Protein AF-A0A523Q8P9-F1 (afdb_monomer)

Sequence (261 aa):
MTTVRKLIPQGQGLAAVLLRRAPALALSWAQRQHLPAQATDAKGRTLTLVLPEGSTLQAGDALLAEDGSLAVVQAAPELLWRVSPCPEHGSPADLLRTAYRLGQQGVAVAMEAGHLLVQPDAALGHTLGHWDMVIAEVTQGFAPDVTPASCGHDHGHDHGHVHGPGCGHEHHGHAHQAHDHHDHGHVHGPGCGHEHSHDHHAHAPAAAASAAVPVQFVRHRPAAAAATAAPAPHVHGPGCGHDHGHEHGHGHGHGHDHQHE

Nearest PDB structures (foldseek):
  1gmu-assembly3_C  TM=8.698E-01  e=2.208E-11  Klebsiella aerogenes
  1eb0-assembly1_A  TM=6.678E-01  e=5.404E-09  Sporosarcina pasteurii
  3tj8-assembly1_A  TM=7.350E-01  e=2.882E-08  Helicobacter pylori
  4l3k-assembly1_B  TM=6.640E-01  e=9.256E-09  Sporosarcina pasteurii
  3la0-assembly2_B  TM=6.804E-01  e=1.732E-07  Helicobacter pylori

Structure (mmCIF, N/CA/C/O backbone):
data_AF-A0A523Q8P9-F1
#
_entry.id   AF-A0A523Q8P9-F1
#
loop_
_atom_site.group_PDB
_atom_site.id
_atom_site.type_symbol
_atom_site.label_atom_id
_atom_site.label_alt_id
_atom_site.label_comp_id
_atom_site.label_asym_id
_atom_site.label_entity_id
_atom_site.label_seq_id
_atom_site.pdbx_PDB_ins_code
_atom_site.Cartn_x
_atom_site.Cartn_y
_atom_site.Cartn_z
_atom_site.occupancy
_atom_site.B_iso_or_equiv
_atom_site.auth_seq_id
_atom_site.auth_comp_id
_atom_site.auth_asym_id
_atom_site.auth_atom_id
_atom_site.pdbx_PDB_model_num
ATOM 1 N N . MET A 1 1 ? -19.928 10.752 15.061 1.00 76.69 1 MET A N 1
ATOM 2 C CA . MET A 1 1 ? -18.593 10.902 14.454 1.00 76.69 1 MET A CA 1
ATOM 3 C C . MET A 1 1 ? -17.602 10.563 15.548 1.00 76.69 1 MET A C 1
ATOM 5 O O . MET A 1 1 ? -17.623 11.237 16.570 1.00 76.69 1 MET A O 1
ATOM 9 N N . THR A 1 2 ? -16.881 9.453 15.410 1.00 91.25 2 THR A N 1
ATOM 10 C CA . THR A 1 2 ? -16.021 8.915 16.480 1.00 91.25 2 THR A CA 1
ATOM 11 C C . THR A 1 2 ? -14.559 9.166 16.127 1.00 91.25 2 THR A C 1
ATOM 13 O O . THR A 1 2 ? -14.165 8.954 14.980 1.00 91.25 2 THR A O 1
ATOM 16 N N . THR A 1 3 ? -13.746 9.600 17.089 1.00 95.06 3 THR A N 1
ATOM 17 C CA . THR A 1 3 ? -12.310 9.815 16.869 1.00 95.06 3 THR A CA 1
ATOM 18 C C . THR A 1 3 ? -11.531 8.521 17.095 1.00 95.06 3 THR A C 1
ATOM 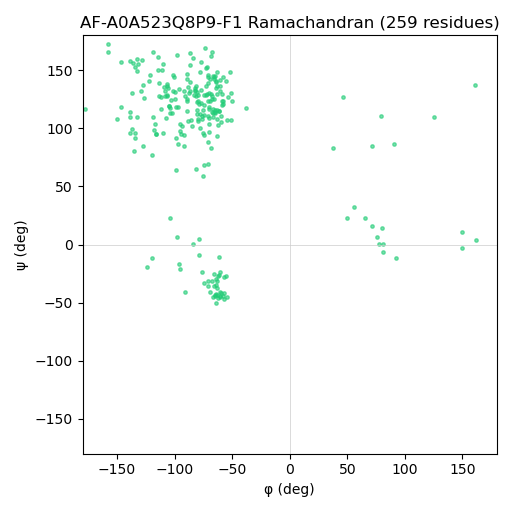20 O O . THR A 1 3 ? -11.801 7.769 18.031 1.00 95.06 3 THR A O 1
ATOM 23 N N . VAL A 1 4 ? -10.535 8.271 16.254 1.00 94.31 4 VAL A N 1
ATOM 24 C CA . VAL A 1 4 ? -9.521 7.230 16.422 1.00 94.31 4 VAL A CA 1
ATOM 25 C C . VAL A 1 4 ? -8.240 7.896 16.889 1.00 94.31 4 VAL A C 1
ATOM 27 O O . VAL A 1 4 ? -7.735 8.784 16.207 1.00 94.31 4 VAL A O 1
ATOM 30 N N . ARG A 1 5 ? -7.708 7.439 18.027 1.00 92.50 5 ARG A N 1
ATOM 31 C CA . ARG A 1 5 ? -6.466 7.972 18.615 1.00 92.50 5 ARG A CA 1
ATOM 32 C C . ARG A 1 5 ? -5.348 6.956 18.757 1.00 92.50 5 ARG A C 1
ATOM 34 O O . ARG A 1 5 ? -4.219 7.329 19.062 1.00 92.50 5 ARG A O 1
ATOM 41 N N . LYS A 1 6 ? -5.654 5.672 18.577 1.00 94.00 6 LYS A N 1
ATOM 42 C CA . LYS A 1 6 ? -4.693 4.599 18.797 1.00 94.00 6 LYS A CA 1
ATOM 43 C C . LYS A 1 6 ? -4.584 3.704 17.573 1.00 94.00 6 LYS A C 1
ATOM 45 O O . LYS A 1 6 ? -5.574 3.147 17.103 1.00 94.00 6 LYS A O 1
ATOM 50 N N . LEU A 1 7 ? -3.344 3.559 17.129 1.00 95.12 7 LEU A N 1
ATOM 51 C CA . LEU A 1 7 ? -2.891 2.594 16.146 1.00 95.12 7 LEU A CA 1
ATOM 52 C C . LEU A 1 7 ? -2.333 1.367 16.872 1.00 95.12 7 LEU A C 1
ATOM 54 O O . LEU A 1 7 ? -1.566 1.496 17.826 1.00 95.12 7 LEU A O 1
ATOM 58 N N . ILE A 1 8 ? -2.728 0.182 16.424 1.00 94.69 8 ILE A N 1
ATOM 59 C CA . ILE A 1 8 ? -2.169 -1.105 16.828 1.00 94.69 8 ILE A CA 1
ATOM 60 C C . ILE A 1 8 ? -1.570 -1.719 15.555 1.00 94.69 8 ILE A C 1
ATOM 62 O O . ILE A 1 8 ? -2.326 -2.272 14.743 1.00 94.69 8 ILE A O 1
ATOM 66 N N . PRO A 1 9 ? -0.243 -1.603 15.356 1.00 93.56 9 PRO A N 1
ATOM 67 C CA . PRO A 1 9 ? 0.424 -2.095 14.155 1.00 93.56 9 PRO A CA 1
ATOM 68 C C . PRO A 1 9 ? 0.096 -3.565 13.919 1.00 93.56 9 PRO A C 1
ATOM 70 O O . PRO A 1 9 ? 0.223 -4.379 14.835 1.00 93.56 9 PRO A O 1
ATOM 73 N N . GLN A 1 10 ? -0.383 -3.893 12.721 1.00 91.00 10 GLN A N 1
ATOM 74 C CA . GLN A 1 10 ? -0.757 -5.250 12.304 1.00 91.00 10 GLN A CA 1
ATOM 75 C C . GLN A 1 10 ? -1.678 -6.004 13.288 1.00 91.00 10 GLN A C 1
ATOM 77 O O . GLN A 1 10 ? -1.698 -7.234 13.328 1.00 91.00 10 GLN A O 1
ATOM 82 N N . GLY A 1 11 ? -2.418 -5.285 14.143 1.00 91.50 11 GLY A N 1
ATOM 83 C CA . GLY A 1 11 ? -3.257 -5.896 15.173 1.00 91.50 11 GLY A CA 1
ATOM 84 C C . GLY A 1 11 ? -2.490 -6.666 16.257 1.00 91.50 11 GLY A C 1
ATOM 85 O O . GLY A 1 11 ? -3.074 -7.544 16.896 1.00 91.50 11 GLY A O 1
ATOM 86 N N . GLN A 1 12 ? -1.205 -6.366 16.476 1.00 92.94 12 GLN A N 1
ATOM 87 C CA . GLN A 1 12 ? -0.366 -7.039 17.472 1.00 92.94 12 GLN A CA 1
ATOM 88 C C . GLN A 1 12 ? -1.029 -7.088 18.859 1.00 92.94 12 GLN A C 1
ATOM 90 O O . GLN A 1 12 ? -1.513 -6.087 19.387 1.00 92.94 12 GLN A O 1
ATOM 95 N N . GLY A 1 13 ? -1.056 -8.284 19.454 1.00 93.12 13 GLY A N 1
ATOM 96 C CA . GLY A 1 13 ? -1.665 -8.536 20.764 1.00 93.12 13 GLY A CA 1
ATOM 97 C C . GLY A 1 13 ? -3.190 -8.707 20.757 1.00 93.12 13 GLY A C 1
ATOM 98 O O . GLY A 1 13 ? -3.755 -9.077 21.785 1.00 93.12 13 GLY A O 1
ATOM 99 N N . LEU A 1 14 ? -3.872 -8.498 19.625 1.00 94.69 14 LEU A N 1
ATOM 100 C CA . LEU A 1 14 ? -5.303 -8.776 19.500 1.00 94.69 14 LEU A CA 1
ATOM 101 C C . LEU A 1 14 ? -5.550 -10.217 19.049 1.00 94.69 14 LEU A C 1
ATOM 103 O O . LEU A 1 14 ? -4.862 -10.764 18.189 1.00 94.69 14 LEU A O 1
ATOM 107 N N . ALA A 1 15 ? -6.600 -10.835 19.590 1.00 95.56 15 ALA A N 1
ATOM 108 C CA . ALA A 1 15 ? -7.056 -12.127 19.099 1.00 95.56 15 ALA A CA 1
ATOM 109 C C . ALA A 1 15 ? -7.532 -12.005 17.639 1.00 95.56 15 ALA A C 1
ATOM 111 O O . ALA A 1 15 ? -8.309 -11.109 17.308 1.00 95.56 15 ALA A O 1
ATOM 112 N N . ALA A 1 16 ? -7.163 -12.960 16.778 1.00 93.81 16 ALA A N 1
ATOM 113 C CA . ALA A 1 16 ? -7.514 -12.937 15.352 1.00 93.81 16 ALA A CA 1
ATOM 114 C C . ALA A 1 16 ? -9.031 -12.827 15.083 1.00 93.81 16 ALA A C 1
ATOM 116 O O . ALA A 1 16 ? -9.454 -12.304 14.055 1.00 93.81 16 ALA A O 1
ATOM 117 N N . VAL A 1 17 ? -9.873 -13.298 16.011 1.00 95.88 17 VAL A N 1
ATOM 118 C CA . VAL A 1 17 ? -11.338 -13.160 15.929 1.00 95.88 17 VAL A CA 1
ATOM 119 C C . VAL A 1 17 ? -11.782 -11.697 16.024 1.00 95.88 17 VAL A C 1
ATOM 121 O O . VAL A 1 17 ? -12.740 -11.325 15.350 1.00 95.88 17 VAL A O 1
ATOM 124 N N . LEU A 1 18 ? -11.097 -10.869 16.820 1.00 94.81 18 LEU A N 1
ATOM 125 C CA . LEU A 1 18 ? -11.386 -9.436 16.920 1.00 94.81 18 LEU A CA 1
ATOM 126 C C . LEU A 1 18 ? -11.057 -8.734 15.603 1.00 94.81 18 LEU A C 1
ATOM 128 O O . LEU A 1 18 ? -11.892 -7.997 15.090 1.00 94.81 18 LEU A O 1
ATOM 132 N N . LEU A 1 19 ? -9.898 -9.043 15.014 1.00 94.69 19 LEU A N 1
ATOM 133 C CA . LEU A 1 19 ? -9.477 -8.489 13.724 1.00 94.69 19 LEU A CA 1
ATOM 134 C C . LEU A 1 19 ? -10.434 -8.886 12.593 1.00 94.69 19 LEU A C 1
ATOM 136 O O . LEU A 1 19 ? -10.885 -8.032 11.841 1.00 94.69 19 LEU A O 1
ATOM 140 N N . ARG A 1 20 ? -10.830 -10.164 12.514 1.00 93.62 20 ARG A N 1
ATOM 141 C CA . ARG A 1 20 ? -11.766 -10.650 11.482 1.00 93.62 20 ARG A CA 1
ATOM 142 C C . ARG A 1 20 ? -13.183 -10.079 11.596 1.00 93.62 20 ARG A C 1
ATOM 144 O O . ARG A 1 20 ? -13.910 -10.082 10.609 1.00 93.62 20 ARG A O 1
ATOM 151 N N . ARG A 1 21 ? -13.614 -9.666 12.793 1.00 94.75 21 ARG A N 1
ATOM 152 C CA . ARG A 1 21 ? -14.960 -9.108 13.041 1.00 94.75 21 ARG A CA 1
ATOM 153 C C . ARG A 1 21 ? -14.996 -7.581 13.012 1.00 94.75 21 ARG A C 1
ATOM 155 O O . ARG A 1 21 ? -16.087 -7.007 12.932 1.00 94.75 21 ARG A O 1
ATOM 162 N N . ALA A 1 22 ? -13.840 -6.933 13.127 1.00 95.81 22 ALA A N 1
ATOM 163 C CA . ALA A 1 22 ? -13.726 -5.491 13.015 1.00 95.81 22 ALA A CA 1
ATOM 164 C C . ALA A 1 22 ? -14.127 -5.045 11.594 1.00 95.81 22 ALA A C 1
ATOM 166 O O . ALA A 1 22 ? -13.803 -5.730 10.623 1.00 95.81 22 ALA A O 1
ATOM 167 N N . PRO A 1 23 ? -14.853 -3.926 11.436 1.00 96.50 23 PRO A N 1
ATOM 168 C CA . PRO A 1 23 ? -15.155 -3.369 10.125 1.00 96.50 23 PRO A CA 1
ATOM 169 C C . PRO A 1 23 ? -13.874 -2.992 9.386 1.00 96.50 23 PRO A C 1
ATOM 171 O O . PRO A 1 23 ? -12.940 -2.451 9.982 1.00 96.50 23 PRO A O 1
ATOM 174 N N . ALA A 1 24 ? -13.863 -3.237 8.081 1.00 96.44 24 ALA A N 1
ATOM 175 C CA . ALA A 1 24 ? -12.806 -2.753 7.214 1.00 96.44 24 ALA A CA 1
ATOM 176 C C . ALA A 1 24 ? -12.904 -1.233 7.042 1.00 96.44 24 ALA A C 1
ATOM 178 O O . ALA A 1 24 ? -13.995 -0.690 6.862 1.00 96.44 24 ALA A O 1
ATOM 179 N N . LEU A 1 25 ? -11.759 -0.566 7.057 1.00 96.88 25 LEU A N 1
ATOM 180 C CA . LEU A 1 25 ? -11.597 0.832 6.695 1.00 96.88 25 LEU A CA 1
ATOM 181 C C . LEU A 1 25 ? -10.703 0.883 5.455 1.00 96.88 25 LEU A C 1
ATOM 183 O O . LEU A 1 25 ? -9.480 0.797 5.561 1.00 96.88 25 LEU A O 1
ATOM 187 N N . ALA A 1 26 ? -11.325 0.946 4.279 1.00 96.69 26 ALA A N 1
ATOM 188 C CA . ALA A 1 26 ? -10.608 1.007 3.013 1.00 96.69 26 ALA A CA 1
ATOM 189 C C . ALA A 1 26 ? -10.037 2.417 2.815 1.00 96.69 26 ALA A C 1
ATOM 191 O O . ALA A 1 26 ? -10.794 3.380 2.704 1.00 96.69 26 ALA A O 1
ATOM 192 N N . L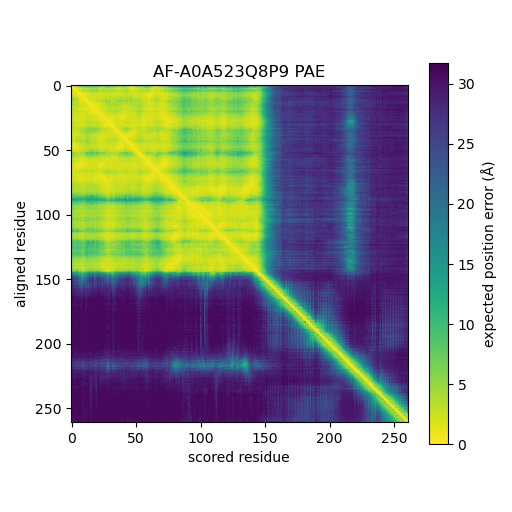EU A 1 27 ? -8.710 2.527 2.781 1.00 96.25 27 LEU A N 1
ATOM 193 C CA . LEU A 1 27 ? -7.986 3.786 2.604 1.00 96.25 27 LEU A CA 1
ATOM 194 C C . LEU A 1 27 ? -6.991 3.661 1.451 1.00 96.25 27 LEU A C 1
ATOM 196 O O . LEU A 1 27 ? -6.279 2.656 1.353 1.00 96.25 27 LEU A O 1
ATOM 200 N N . SER A 1 28 ? -6.906 4.686 0.603 1.00 95.56 28 SER A N 1
ATOM 201 C CA . SER A 1 28 ? -5.830 4.779 -0.387 1.00 95.56 28 SER A CA 1
ATOM 202 C C . SER A 1 28 ? -4.481 4.996 0.297 1.00 95.56 28 SER A C 1
ATOM 204 O O . SER A 1 28 ? -4.395 5.319 1.487 1.00 95.56 28 SER A O 1
ATOM 206 N N . TRP A 1 29 ? -3.386 4.816 -0.435 1.00 94.19 29 TRP A N 1
ATOM 207 C CA . TRP A 1 29 ? -2.055 5.139 0.076 1.00 94.19 29 TRP A CA 1
ATOM 208 C C . TRP A 1 29 ? -1.939 6.595 0.525 1.00 94.19 29 TRP A C 1
ATOM 210 O O . TRP A 1 29 ? -1.536 6.837 1.658 1.00 94.19 29 TRP A O 1
ATOM 220 N N . ALA A 1 30 ? -2.412 7.549 -0.278 1.00 91.12 30 ALA A N 1
ATOM 221 C CA . ALA A 1 30 ? -2.379 8.966 0.087 1.00 91.12 30 ALA A CA 1
ATOM 222 C C . ALA A 1 30 ? -3.129 9.245 1.405 1.00 91.12 30 ALA A C 1
ATOM 224 O O . ALA A 1 30 ? -2.609 9.919 2.291 1.00 91.12 30 ALA A O 1
ATOM 225 N N . GLN A 1 31 ? -4.319 8.663 1.590 1.00 93.06 31 GLN A N 1
ATOM 226 C CA . GLN A 1 31 ? -5.087 8.815 2.834 1.00 93.06 31 GLN A CA 1
ATOM 227 C C . GLN A 1 31 ? -4.380 8.213 4.055 1.00 93.06 31 GLN A C 1
ATOM 229 O O . GLN A 1 31 ? -4.566 8.688 5.171 1.00 93.06 31 GLN A O 1
ATOM 234 N N . ARG A 1 32 ? -3.574 7.167 3.855 1.00 93.62 32 ARG A N 1
ATOM 235 C CA . ARG A 1 32 ? -2.793 6.524 4.920 1.00 93.62 32 ARG A CA 1
ATOM 236 C C . ARG A 1 32 ? -1.552 7.320 5.333 1.00 93.62 32 ARG A C 1
ATOM 238 O O . ARG A 1 32 ? -1.091 7.135 6.457 1.00 93.62 32 ARG A O 1
ATOM 245 N N . GLN A 1 33 ? -1.038 8.181 4.452 1.00 90.75 33 GLN A N 1
ATOM 246 C CA . GLN A 1 33 ? 0.135 9.027 4.708 1.00 90.75 33 GLN A CA 1
ATOM 247 C C . GLN A 1 33 ? -0.224 10.443 5.187 1.00 90.75 33 GLN A C 1
ATOM 249 O O . GLN A 1 33 ? 0.599 11.108 5.812 1.00 90.75 33 GLN A O 1
ATOM 254 N N . HIS A 1 34 ? -1.444 10.918 4.920 1.00 88.75 34 HIS A N 1
ATOM 255 C CA . HIS A 1 34 ? -1.880 12.268 5.278 1.00 88.75 34 HIS A CA 1
ATOM 256 C C . HIS A 1 34 ? -2.915 12.239 6.399 1.00 88.75 34 HIS A C 1
ATOM 258 O O . HIS A 1 34 ? -4.112 12.081 6.164 1.00 88.75 34 HIS A O 1
ATOM 264 N N . LEU A 1 35 ? -2.435 12.417 7.628 1.00 89.69 35 LEU A N 1
ATOM 265 C CA . LEU A 1 35 ? -3.258 12.546 8.826 1.00 89.69 35 LEU A CA 1
ATOM 266 C C . LEU A 1 35 ? -3.184 13.981 9.380 1.00 89.69 35 LEU A C 1
ATOM 268 O O . LEU A 1 35 ? -2.146 14.627 9.237 1.00 89.69 35 LEU A O 1
ATOM 272 N N . PRO A 1 36 ? -4.248 14.484 10.036 1.00 92.31 36 PRO A N 1
ATOM 273 C CA . PRO A 1 36 ? -5.520 13.812 10.306 1.00 92.31 36 PRO A CA 1
ATOM 274 C C . PRO A 1 36 ? -6.410 13.669 9.061 1.00 92.31 36 PRO A C 1
ATOM 276 O O . PRO A 1 36 ? -6.374 14.497 8.157 1.00 92.31 36 PRO A O 1
ATOM 279 N N . ALA A 1 37 ? -7.252 12.634 9.040 1.00 92.12 37 ALA A N 1
ATOM 280 C CA . ALA A 1 37 ? -8.166 12.354 7.928 1.00 92.12 37 ALA A CA 1
ATOM 281 C C . ALA A 1 37 ? -9.551 11.920 8.422 1.00 92.12 37 ALA A C 1
ATOM 283 O O . ALA A 1 37 ? -9.699 11.422 9.536 1.00 92.12 37 ALA A O 1
ATOM 284 N N . GLN A 1 38 ? -10.577 12.074 7.585 1.00 94.31 38 GLN A N 1
ATOM 285 C CA . GLN A 1 38 ? -11.890 11.465 7.813 1.00 94.31 38 GLN A CA 1
ATOM 286 C C . GLN A 1 38 ? -12.096 10.299 6.853 1.00 94.31 38 GLN A C 1
ATOM 288 O O . GLN A 1 38 ?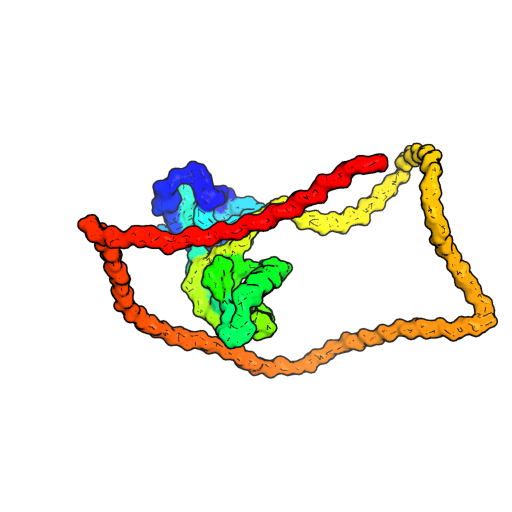 -11.779 10.399 5.669 1.00 94.31 38 GLN A O 1
ATOM 293 N N . ALA A 1 39 ? -12.653 9.205 7.361 1.00 94.56 39 ALA A N 1
ATOM 294 C CA . ALA A 1 39 ? -12.926 8.014 6.574 1.00 94.56 39 ALA A CA 1
ATOM 295 C C . ALA A 1 39 ? -14.191 7.307 7.062 1.00 94.56 39 ALA A C 1
ATOM 297 O O . ALA A 1 39 ? -14.612 7.479 8.204 1.00 94.56 39 ALA A O 1
ATOM 298 N N . THR A 1 40 ? -14.805 6.512 6.190 1.00 95.75 40 THR A N 1
ATOM 299 C CA . THR A 1 40 ? -16.023 5.758 6.511 1.00 95.75 40 THR A CA 1
ATOM 3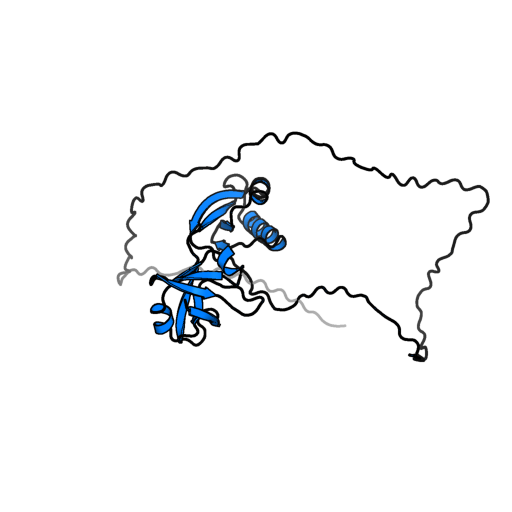00 C C . THR A 1 40 ? -15.720 4.267 6.489 1.00 95.75 40 THR A C 1
ATOM 302 O O . THR A 1 40 ? -15.153 3.770 5.518 1.00 95.75 40 THR A O 1
ATOM 305 N N . ASP A 1 41 ? -16.069 3.562 7.565 1.00 95.25 41 ASP A N 1
ATOM 306 C CA . ASP A 1 41 ? -15.884 2.113 7.653 1.00 95.25 41 ASP A CA 1
ATOM 307 C C . ASP A 1 41 ? -16.909 1.346 6.793 1.00 95.25 41 ASP A C 1
ATOM 309 O O . ASP A 1 41 ? -17.909 1.891 6.319 1.00 95.25 41 ASP A O 1
ATOM 313 N N . ALA A 1 42 ? -16.700 0.041 6.623 1.00 94.38 42 ALA A N 1
ATOM 314 C CA . ALA A 1 42 ? -17.599 -0.838 5.873 1.00 94.38 42 ALA A CA 1
ATOM 315 C C . ALA A 1 42 ? -19.025 -0.942 6.459 1.00 94.38 42 ALA A C 1
ATOM 317 O O . ALA A 1 42 ? -19.912 -1.499 5.817 1.00 94.38 42 ALA A O 1
ATOM 318 N N . LYS A 1 43 ? -19.264 -0.431 7.675 1.00 93.56 43 LYS A N 1
ATOM 319 C CA . LYS A 1 43 ? -20.589 -0.352 8.309 1.00 93.56 43 LYS A CA 1
ATOM 320 C C . LYS A 1 43 ? -21.239 1.028 8.141 1.00 93.56 43 LYS A C 1
ATOM 322 O O . LYS A 1 43 ? -22.293 1.267 8.725 1.00 93.56 43 LYS A O 1
ATOM 327 N N . GLY A 1 44 ? -20.641 1.927 7.356 1.00 93.31 44 GLY A N 1
ATOM 328 C CA . GLY A 1 44 ? -21.158 3.272 7.100 1.00 93.31 44 GLY A CA 1
ATOM 329 C C . GLY A 1 44 ? -20.861 4.275 8.214 1.00 93.31 44 GLY A C 1
ATOM 330 O O . GLY A 1 44 ? -21.462 5.347 8.253 1.00 93.31 44 GLY A O 1
ATOM 331 N N . ARG A 1 45 ? -19.951 3.957 9.139 1.00 93.56 45 ARG A N 1
ATOM 332 C CA . ARG A 1 45 ? -19.608 4.841 10.252 1.00 93.56 45 ARG A CA 1
ATOM 333 C C . ARG A 1 45 ? -18.458 5.761 9.885 1.00 93.56 45 ARG A C 1
ATOM 335 O O . ARG A 1 45 ? -17.382 5.298 9.518 1.00 93.56 45 ARG A O 1
ATOM 342 N N . THR A 1 46 ? -18.657 7.058 10.082 1.00 95.06 46 THR A N 1
ATOM 343 C CA . THR A 1 46 ? -17.611 8.069 9.899 1.00 95.06 46 THR A CA 1
ATOM 344 C C . THR A 1 46 ? -16.677 8.134 11.110 1.00 95.06 46 THR A C 1
ATOM 346 O O . THR A 1 46 ? -17.115 8.385 12.242 1.00 95.06 46 THR A O 1
ATOM 349 N N . LEU A 1 47 ? -15.388 7.939 10.843 1.00 95.25 47 LEU A N 1
ATOM 350 C CA . LEU A 1 47 ? -14.278 7.987 11.784 1.00 95.25 47 LEU A CA 1
ATOM 351 C C . LEU A 1 47 ? -13.369 9.179 11.467 1.00 95.25 47 LEU A C 1
ATOM 353 O O . LEU A 1 47 ? -13.052 9.433 10.304 1.00 95.25 47 LEU A O 1
ATOM 357 N N . THR A 1 48 ? -12.911 9.869 12.508 1.00 96.12 48 THR A N 1
ATOM 358 C CA . THR A 1 48 ? -11.870 10.901 12.405 1.00 96.12 48 THR A CA 1
ATOM 359 C C . THR A 1 48 ? -10.551 10.313 12.884 1.00 96.12 48 THR A C 1
ATOM 361 O O . THR A 1 48 ? -10.410 9.988 14.060 1.00 96.12 48 THR A O 1
ATOM 364 N N . LEU A 1 49 ? -9.586 10.158 11.986 1.00 95.25 49 LEU A N 1
ATOM 365 C CA . LEU A 1 49 ? -8.275 9.583 12.264 1.00 95.25 49 LEU A CA 1
ATOM 366 C C . LEU A 1 49 ? -7.338 10.676 12.777 1.00 95.25 49 LEU A C 1
ATOM 368 O O . LEU A 1 49 ? -6.905 11.528 12.005 1.00 95.25 49 LEU A O 1
ATOM 372 N N . VAL A 1 50 ? -7.039 10.656 14.076 1.00 94.94 50 VAL A N 1
ATOM 373 C CA . VAL A 1 50 ? -6.141 11.610 14.741 1.00 94.94 50 VAL A CA 1
ATOM 374 C C . VAL A 1 50 ? -5.090 10.815 15.508 1.00 94.94 50 VAL A C 1
ATOM 376 O O . VAL A 1 50 ? -5.249 10.517 16.690 1.00 94.94 50 VAL A O 1
ATOM 379 N N . LEU A 1 51 ? -4.035 10.419 14.803 1.00 92.00 51 LEU A N 1
ATOM 380 C CA . LEU A 1 51 ? -2.935 9.628 15.356 1.00 92.00 51 LEU A CA 1
ATOM 381 C C . LEU A 1 51 ? -1.754 10.531 15.745 1.00 92.00 51 LEU A C 1
ATOM 383 O O . LEU A 1 51 ? -1.713 11.681 15.305 1.00 92.00 51 LEU A O 1
ATOM 387 N N . PRO A 1 52 ? -0.806 10.039 16.566 1.00 87.75 52 PRO A N 1
ATOM 388 C CA . PRO A 1 52 ? 0.428 10.763 16.855 1.00 87.75 52 PRO A CA 1
ATOM 389 C C . PRO A 1 52 ? 1.154 11.200 15.578 1.00 8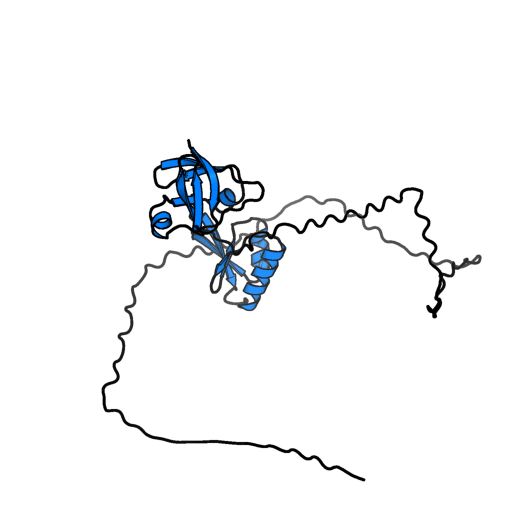7.75 52 PRO A C 1
ATOM 391 O O . PRO A 1 52 ? 1.107 10.500 14.562 1.00 87.75 52 PRO A O 1
ATOM 394 N N . GLU A 1 53 ? 1.846 12.334 15.641 1.00 82.81 53 GLU A N 1
ATOM 395 C CA . GLU A 1 53 ? 2.632 12.848 14.519 1.00 82.81 53 GLU A CA 1
ATOM 396 C C . GLU A 1 53 ? 3.648 11.808 14.026 1.00 82.81 53 GLU A C 1
ATOM 398 O O . GLU A 1 53 ? 4.222 11.051 14.810 1.00 82.81 53 GLU A O 1
ATOM 403 N N . GLY A 1 54 ? 3.822 11.729 12.706 1.00 82.94 54 GLY A N 1
ATOM 404 C CA . GLY A 1 54 ? 4.685 10.730 12.068 1.00 82.94 54 GLY A CA 1
ATOM 405 C C . GLY A 1 54 ? 4.090 9.318 11.973 1.00 82.94 54 GLY A C 1
ATOM 406 O O . GLY A 1 54 ? 4.743 8.427 11.433 1.00 82.94 54 GLY A O 1
ATOM 407 N N . SER A 1 55 ? 2.859 9.086 12.448 1.00 85.88 55 SER A N 1
ATOM 408 C CA . SER A 1 55 ? 2.183 7.799 12.241 1.00 85.88 55 SER A CA 1
ATOM 409 C C . SER A 1 55 ? 1.879 7.582 10.759 1.00 85.88 55 SER A C 1
ATOM 411 O O . SER A 1 55 ? 1.179 8.386 10.147 1.00 85.88 55 SER A O 1
ATOM 413 N N . THR A 1 56 ? 2.337 6.459 10.207 1.00 87.12 56 THR A N 1
ATOM 414 C CA . THR A 1 56 ? 1.945 5.992 8.871 1.00 87.12 56 THR A CA 1
ATOM 415 C C . THR A 1 56 ? 1.063 4.761 9.012 1.00 87.12 56 THR A C 1
ATOM 417 O O . THR A 1 56 ? 1.332 3.883 9.831 1.00 87.12 56 THR A O 1
ATOM 420 N N . LEU A 1 57 ? -0.025 4.711 8.245 1.00 92.69 57 LEU A N 1
ATOM 421 C CA . LEU A 1 57 ? -0.944 3.578 8.272 1.00 92.69 57 LEU A CA 1
ATOM 422 C C . LEU A 1 57 ? -0.563 2.542 7.220 1.00 92.69 57 LEU A C 1
ATOM 424 O O . LEU A 1 57 ? -0.393 2.868 6.047 1.00 92.69 57 LEU A O 1
ATOM 428 N N . GLN A 1 58 ? -0.515 1.279 7.625 1.00 92.31 58 GLN A N 1
ATOM 429 C CA . GLN A 1 58 ? -0.310 0.140 6.740 1.00 92.31 58 GLN A CA 1
ATOM 430 C C . GLN A 1 58 ? -1.584 -0.696 6.621 1.00 92.31 58 GLN A C 1
ATOM 432 O O . GLN A 1 58 ? -2.460 -0.693 7.489 1.00 92.31 58 GLN A O 1
ATOM 437 N N . ALA A 1 59 ? -1.713 -1.425 5.511 1.00 93.00 59 ALA A N 1
ATOM 438 C CA . ALA A 1 59 ? -2.772 -2.423 5.401 1.00 93.00 59 ALA A CA 1
ATOM 439 C C . ALA A 1 59 ? -2.588 -3.489 6.496 1.00 93.00 59 ALA A C 1
ATOM 441 O O . ALA A 1 59 ? -1.470 -3.927 6.752 1.00 93.00 59 ALA A O 1
ATOM 442 N N . GLY A 1 60 ? -3.678 -3.892 7.151 1.00 93.50 60 GLY A N 1
ATOM 443 C CA . GLY A 1 60 ? -3.655 -4.833 8.276 1.00 93.50 60 GLY A CA 1
ATOM 444 C C . GLY A 1 60 ? -3.552 -4.177 9.655 1.00 93.50 60 GLY A C 1
ATOM 445 O O . GLY A 1 60 ? -3.803 -4.843 10.661 1.00 93.50 60 GLY A O 1
ATOM 446 N N . ASP A 1 61 ? -3.261 -2.878 9.730 1.00 95.19 61 ASP A N 1
ATOM 447 C CA . ASP A 1 61 ? -3.247 -2.165 11.002 1.00 95.19 61 ASP A CA 1
ATOM 448 C C . ASP A 1 61 ? -4.640 -2.092 11.630 1.00 95.19 61 ASP A C 1
ATOM 450 O O . ASP A 1 61 ? -5.651 -1.905 10.947 1.00 95.19 61 ASP A O 1
ATOM 454 N N . ALA A 1 62 ? -4.698 -2.210 12.956 1.00 96.31 62 ALA A N 1
ATOM 455 C CA . ALA A 1 62 ? -5.936 -2.073 13.706 1.00 96.31 62 ALA A CA 1
ATOM 456 C C . ALA A 1 62 ? -6.013 -0.693 14.365 1.00 96.31 62 ALA A C 1
ATOM 458 O O . ALA A 1 62 ? -5.087 -0.234 15.031 1.00 96.31 62 ALA A O 1
ATOM 459 N N . LEU A 1 63 ? -7.152 -0.041 14.196 1.00 96.25 63 LEU A N 1
ATOM 460 C CA . LEU A 1 63 ? -7.472 1.267 14.737 1.00 96.25 63 LEU A CA 1
ATOM 461 C C . LEU A 1 63 ? -8.454 1.110 15.886 1.00 96.25 63 LEU A C 1
ATOM 463 O O . LEU A 1 63 ? -9.500 0.480 15.724 1.00 96.25 63 LEU A O 1
ATOM 467 N N . LEU A 1 64 ? -8.127 1.703 17.032 1.00 95.56 64 LEU A N 1
ATOM 468 C CA . LEU A 1 64 ? -9.011 1.752 18.189 1.00 95.56 64 LEU A CA 1
ATOM 469 C C . LEU A 1 64 ? -9.601 3.157 18.326 1.00 95.56 64 LEU A C 1
ATOM 471 O O . LEU A 1 64 ? -8.884 4.151 18.495 1.00 95.56 64 LEU A O 1
ATOM 475 N N . ALA A 1 65 ? -10.925 3.211 18.249 1.00 94.94 65 ALA A N 1
ATOM 476 C CA . ALA A 1 65 ? -11.704 4.420 18.427 1.00 94.94 65 ALA A CA 1
ATOM 477 C C . ALA A 1 65 ? -11.980 4.707 19.913 1.00 94.94 65 ALA A C 1
ATOM 479 O O . ALA A 1 65 ? -11.902 3.819 20.762 1.00 94.94 65 ALA A O 1
ATOM 480 N N . GLU A 1 66 ? -12.317 5.957 20.234 1.00 94.62 66 GLU A N 1
ATOM 481 C CA . GLU A 1 66 ? -12.610 6.407 21.607 1.00 94.62 66 GLU A CA 1
ATOM 482 C C . GLU A 1 66 ? -13.819 5.696 22.237 1.00 94.62 66 GLU A C 1
ATOM 484 O O . GLU A 1 66 ? -13.877 5.540 23.452 1.00 94.62 66 GLU A O 1
ATOM 489 N N . ASP A 1 67 ? -14.759 5.220 21.417 1.00 92.25 67 ASP A N 1
ATOM 490 C CA . ASP A 1 67 ? -15.918 4.429 21.855 1.00 92.25 67 ASP A CA 1
ATOM 491 C C . ASP A 1 67 ? -15.578 2.947 22.131 1.00 92.25 67 ASP A C 1
ATOM 493 O O . ASP A 1 67 ? -16.467 2.142 22.407 1.00 92.25 67 ASP A O 1
ATOM 497 N N . GLY A 1 68 ? -14.296 2.573 22.044 1.00 92.56 68 GLY A N 1
ATOM 498 C CA . GLY A 1 68 ? -13.801 1.212 22.248 1.00 92.56 68 GLY A CA 1
ATOM 499 C C . GLY A 1 68 ? -13.966 0.293 21.038 1.00 92.56 68 GLY A C 1
ATOM 500 O O . GLY A 1 68 ? -13.593 -0.880 21.098 1.00 92.56 68 GLY A O 1
ATOM 501 N N . SER A 1 69 ? -14.512 0.790 19.929 1.00 93.06 69 SER A N 1
ATOM 502 C CA . SER A 1 69 ? -14.655 -0.007 18.717 1.00 93.06 69 SER A CA 1
ATOM 503 C C . SER A 1 69 ? -13.342 -0.128 17.940 1.00 93.06 69 SER A C 1
ATOM 505 O O . SER A 1 69 ? -12.504 0.775 17.926 1.00 93.06 69 SER A O 1
ATOM 507 N N . LEU A 1 70 ? -13.179 -1.269 17.270 1.00 95.38 70 LEU A N 1
ATOM 508 C CA . LEU A 1 70 ? -12.047 -1.546 16.391 1.00 95.38 70 LEU A CA 1
ATOM 509 C C . LEU A 1 70 ? -12.453 -1.371 14.931 1.00 95.38 70 LEU A C 1
ATOM 511 O O . LEU A 1 70 ? -13.572 -1.733 14.568 1.00 95.38 70 LEU A O 1
ATOM 515 N N . ALA A 1 71 ? -11.523 -0.903 14.105 1.00 96.31 71 ALA A N 1
ATOM 516 C CA . ALA A 1 71 ? -11.570 -0.971 12.647 1.00 96.31 71 ALA A CA 1
ATOM 517 C C . ALA A 1 71 ? -10.218 -1.471 12.120 1.00 96.31 71 ALA A C 1
ATOM 519 O O . ALA A 1 71 ? -9.191 -1.219 12.744 1.00 96.31 71 ALA A O 1
ATOM 520 N N . VAL A 1 72 ? -10.198 -2.184 10.995 1.00 97.25 72 VAL A N 1
ATOM 521 C CA . VAL A 1 72 ? -8.952 -2.675 10.379 1.00 97.25 72 VAL A CA 1
ATOM 522 C C . VAL A 1 72 ? -8.715 -1.940 9.072 1.00 97.25 72 VAL A C 1
ATOM 524 O O . VAL A 1 72 ? -9.593 -1.907 8.210 1.00 97.25 72 VAL A O 1
ATOM 527 N N . VAL A 1 73 ? -7.529 -1.359 8.922 1.00 96.62 73 VAL A N 1
ATOM 528 C CA . VAL A 1 73 ? -7.115 -0.663 7.705 1.00 96.62 73 VAL A CA 1
ATOM 529 C C . VAL A 1 73 ? -6.937 -1.675 6.583 1.00 96.62 73 VAL A C 1
ATOM 531 O O . VAL A 1 73 ? -6.229 -2.674 6.720 1.00 96.62 73 VAL A O 1
ATOM 534 N N . GLN A 1 74 ? -7.559 -1.397 5.446 1.00 96.19 74 GLN A N 1
ATOM 535 C CA . GLN A 1 74 ? -7.358 -2.137 4.208 1.00 96.19 74 GLN A CA 1
ATOM 536 C C . GLN A 1 74 ? -6.874 -1.184 3.124 1.00 96.19 74 GLN A C 1
ATOM 538 O O . GLN A 1 74 ? -7.281 -0.023 3.083 1.00 96.19 74 GLN A O 1
ATOM 543 N N . ALA A 1 75 ? -6.016 -1.683 2.236 1.00 96.56 75 ALA A N 1
ATOM 544 C CA . ALA A 1 75 ? -5.647 -0.946 1.039 1.00 96.56 75 ALA A CA 1
ATOM 545 C C . ALA A 1 75 ? -6.881 -0.828 0.135 1.00 96.56 75 ALA A C 1
ATOM 547 O O . ALA A 1 75 ? -7.387 -1.837 -0.361 1.00 96.56 75 ALA A O 1
ATOM 548 N N . ALA A 1 76 ? -7.388 0.391 -0.048 1.00 96.81 76 ALA A N 1
ATOM 549 C CA . ALA A 1 76 ? -8.457 0.638 -1.004 1.00 96.81 76 ALA A CA 1
ATOM 550 C C . ALA A 1 76 ? -7.951 0.341 -2.426 1.00 96.81 76 ALA A C 1
ATOM 552 O O . ALA A 1 76 ? -6.809 0.686 -2.734 1.00 96.81 76 ALA A O 1
ATOM 553 N N . PRO A 1 77 ? -8.775 -0.260 -3.303 1.00 96.56 77 PRO A N 1
ATOM 554 C CA . PRO A 1 77 ? -8.441 -0.362 -4.715 1.00 96.56 77 PRO A CA 1
ATOM 555 C C . PRO A 1 77 ? -8.218 1.030 -5.316 1.00 96.56 77 PRO A C 1
ATOM 557 O O . PRO A 1 77 ? -9.118 1.870 -5.293 1.00 96.56 77 PRO A O 1
ATOM 560 N N . GLU A 1 78 ? -7.027 1.267 -5.854 1.00 96.75 78 GLU A N 1
ATOM 561 C CA . GLU A 1 78 ? -6.645 2.520 -6.505 1.00 96.75 78 GLU A CA 1
ATOM 562 C C . GLU A 1 78 ? -5.954 2.242 -7.846 1.00 96.75 78 GLU A C 1
ATOM 564 O O . GLU A 1 78 ? -5.509 1.121 -8.105 1.00 96.75 78 GLU A O 1
ATOM 569 N N . LEU A 1 79 ? -5.932 3.240 -8.735 1.00 97.00 79 LEU A N 1
ATOM 570 C CA . LEU A 1 79 ? -5.241 3.135 -10.019 1.00 97.00 79 LEU A CA 1
ATOM 571 C C . LEU A 1 79 ? -3.731 3.147 -9.777 1.00 97.00 79 LEU A C 1
ATOM 573 O O . LEU A 1 79 ? -3.203 4.091 -9.196 1.00 97.00 79 LEU A O 1
ATOM 577 N N . LEU A 1 80 ? -3.054 2.111 -10.257 1.00 97.19 80 LEU A N 1
ATOM 578 C CA . LEU A 1 80 ? -1.618 1.906 -10.142 1.00 97.19 80 LEU A CA 1
ATOM 579 C C . LEU A 1 80 ? -1.019 1.608 -11.512 1.00 97.19 80 LEU A C 1
ATOM 581 O O . LEU A 1 80 ? -1.690 1.139 -12.435 1.00 97.19 80 LEU A O 1
ATOM 585 N N . TRP A 1 81 ? 0.278 1.840 -11.619 1.00 97.44 81 TRP A N 1
ATOM 586 C CA . TRP A 1 81 ? 1.095 1.399 -12.731 1.00 97.44 81 TRP A CA 1
ATOM 587 C C . TRP A 1 81 ? 1.833 0.126 -12.352 1.00 97.44 81 TRP A C 1
ATOM 589 O O . TRP A 1 81 ? 2.655 0.113 -11.439 1.00 97.44 81 TRP A O 1
ATOM 599 N N . ARG A 1 82 ? 1.539 -0.943 -13.089 1.00 97.19 82 ARG A N 1
ATOM 600 C CA . ARG A 1 82 ? 2.328 -2.166 -13.137 1.00 97.19 82 ARG A CA 1
ATOM 601 C C . ARG A 1 82 ? 3.510 -1.943 -14.068 1.00 97.19 82 ARG A C 1
ATOM 603 O O . ARG A 1 82 ? 3.331 -1.814 -15.276 1.00 97.19 82 ARG A O 1
ATOM 610 N N . VAL A 1 83 ? 4.701 -1.925 -13.492 1.00 96.62 83 VAL A N 1
ATOM 611 C CA . VAL A 1 83 ? 5.969 -1.716 -14.188 1.00 96.62 83 VAL A CA 1
ATOM 612 C C . VAL A 1 83 ? 6.683 -3.056 -14.303 1.00 96.62 83 VAL A C 1
ATOM 614 O O . VAL A 1 83 ? 6.997 -3.682 -13.293 1.00 96.62 83 VAL A O 1
ATOM 617 N N . SER A 1 84 ? 6.934 -3.515 -15.522 1.00 96.25 84 SER A N 1
ATOM 618 C CA . SER A 1 84 ? 7.667 -4.758 -15.791 1.00 96.25 84 SER A CA 1
ATOM 619 C C . SER A 1 84 ? 8.745 -4.534 -16.847 1.00 96.25 84 SER A C 1
ATOM 621 O O . SER A 1 84 ? 8.582 -3.634 -17.671 1.00 96.25 84 SER A O 1
ATOM 623 N N . PRO A 1 85 ? 9.811 -5.350 -16.889 1.00 95.50 85 PRO A N 1
ATOM 624 C CA . PRO A 1 85 ? 10.804 -5.253 -17.952 1.00 95.50 85 PRO A CA 1
ATOM 625 C C . PRO A 1 85 ? 10.163 -5.437 -19.325 1.00 95.50 85 PRO A C 1
ATOM 627 O O . PRO A 1 85 ? 9.239 -6.239 -19.490 1.00 95.50 85 PRO A O 1
ATOM 630 N N . CYS A 1 86 ? 10.666 -4.707 -20.315 1.00 92.69 86 CYS A N 1
ATOM 631 C CA . CYS A 1 86 ? 10.309 -4.918 -21.705 1.00 92.69 86 CYS A CA 1
ATOM 632 C C . CYS A 1 86 ? 10.665 -6.355 -22.121 1.00 92.69 86 CYS A C 1
ATOM 634 O O . CYS A 1 86 ? 11.807 -6.763 -21.915 1.00 92.69 86 CYS A O 1
ATOM 636 N N . PRO A 1 87 ? 9.744 -7.123 -22.732 1.00 89.56 87 PRO A N 1
ATOM 637 C CA . PRO A 1 87 ? 10.031 -8.492 -23.165 1.00 89.56 87 PRO A CA 1
ATOM 638 C C . PRO A 1 87 ? 11.160 -8.609 -24.200 1.00 89.56 87 PRO A C 1
ATOM 640 O O . PRO A 1 87 ? 11.745 -9.679 -24.337 1.00 89.56 87 PRO A O 1
ATOM 643 N N . GLU A 1 88 ? 11.433 -7.536 -24.947 1.00 90.12 88 GLU A N 1
ATOM 644 C CA . GLU A 1 88 ? 12.413 -7.519 -26.041 1.00 90.12 88 GLU A CA 1
ATOM 645 C C . GLU A 1 88 ? 13.816 -7.108 -25.573 1.00 90.12 88 GLU A C 1
ATOM 647 O O . GLU A 1 88 ? 14.806 -7.695 -26.004 1.00 90.12 88 GLU A O 1
ATOM 652 N N . HIS A 1 89 ? 13.900 -6.111 -24.688 1.00 87.50 89 HIS A N 1
ATOM 653 C CA . HIS A 1 89 ? 15.166 -5.461 -24.316 1.00 87.50 89 HIS A CA 1
ATOM 654 C C . HIS A 1 89 ? 15.458 -5.496 -22.811 1.00 87.50 89 HIS A C 1
ATOM 656 O O . HIS A 1 89 ? 16.602 -5.320 -22.401 1.00 87.50 89 HIS A O 1
ATOM 662 N N . GLY A 1 90 ? 14.439 -5.720 -21.980 1.00 86.06 90 GLY A N 1
ATOM 663 C CA . GLY A 1 90 ? 14.551 -5.666 -20.530 1.00 86.06 90 GLY A CA 1
ATOM 664 C C . GLY A 1 90 ? 14.926 -7.012 -19.918 1.00 86.06 90 GLY A C 1
ATOM 665 O O . GLY A 1 90 ? 14.512 -8.077 -20.375 1.00 86.06 90 GLY A O 1
ATOM 666 N N . SER A 1 91 ? 15.679 -6.969 -18.822 1.00 90.88 91 SER A N 1
ATOM 667 C CA . SER A 1 91 ? 16.012 -8.146 -18.018 1.00 90.88 91 SER A CA 1
ATOM 668 C C . SER A 1 91 ? 15.399 -8.073 -16.611 1.00 90.88 91 SER A C 1
ATOM 670 O O . SER A 1 91 ? 15.085 -6.987 -16.114 1.00 90.88 91 SER A O 1
ATOM 672 N N . PRO A 1 92 ? 15.283 -9.205 -15.888 1.00 91.62 92 PRO A N 1
ATOM 673 C CA . PRO A 1 92 ? 14.916 -9.184 -14.470 1.00 91.62 92 PRO A CA 1
ATOM 674 C C . PRO A 1 92 ? 15.861 -8.332 -13.604 1.00 91.62 92 PRO A C 1
ATOM 676 O O . PRO A 1 92 ? 15.436 -7.767 -12.598 1.00 91.62 92 PRO A O 1
ATOM 679 N N . ALA A 1 93 ? 17.133 -8.196 -13.998 1.00 92.88 93 ALA A N 1
ATOM 680 C CA . ALA A 1 93 ? 18.084 -7.335 -13.299 1.00 92.88 93 ALA A CA 1
ATOM 681 C C . ALA A 1 93 ? 17.733 -5.844 -13.445 1.00 92.88 93 ALA A C 1
ATOM 683 O O . ALA A 1 93 ? 17.959 -5.070 -12.514 1.00 92.88 93 ALA A O 1
ATOM 684 N N . ASP A 1 94 ? 17.138 -5.437 -14.568 1.00 93.12 94 ASP A N 1
ATOM 685 C CA . ASP A 1 94 ? 16.697 -4.055 -14.782 1.00 93.12 94 ASP A CA 1
ATOM 686 C C . ASP A 1 94 ? 15.492 -3.699 -13.919 1.00 93.12 94 ASP A C 1
ATOM 688 O O . ASP A 1 94 ? 15.402 -2.570 -13.436 1.00 93.12 94 ASP A O 1
ATOM 692 N N . LEU A 1 95 ? 14.625 -4.672 -13.619 1.00 95.00 95 LEU A N 1
ATOM 693 C CA . LEU A 1 95 ? 13.550 -4.486 -12.644 1.00 95.00 95 LEU A CA 1
ATOM 694 C C . LEU A 1 95 ? 14.104 -4.155 -11.254 1.00 95.00 95 LEU A C 1
ATOM 696 O O . LEU A 1 95 ? 13.637 -3.218 -10.610 1.00 95.00 95 LEU A O 1
ATOM 700 N N . LEU A 1 96 ? 15.130 -4.886 -10.806 1.00 94.12 96 LEU A N 1
ATOM 701 C CA . LEU A 1 96 ? 15.776 -4.652 -9.510 1.00 94.12 96 LEU A CA 1
ATOM 702 C C . LEU A 1 96 ? 16.471 -3.287 -9.463 1.00 94.12 96 LEU A C 1
ATOM 704 O O . LEU A 1 96 ? 16.312 -2.543 -8.496 1.00 94.12 96 LEU A O 1
ATOM 708 N N . ARG A 1 97 ? 17.203 -2.922 -10.524 1.00 94.38 97 ARG A N 1
ATOM 709 C CA . ARG A 1 97 ? 17.816 -1.587 -10.646 1.00 94.38 97 ARG A CA 1
ATOM 710 C C . ARG A 1 97 ? 16.760 -0.487 -10.627 1.00 94.38 97 ARG A C 1
ATOM 712 O O . ARG A 1 97 ? 16.975 0.542 -9.994 1.00 94.38 97 ARG A O 1
ATOM 719 N N . THR A 1 98 ? 15.632 -0.706 -11.297 1.00 95.25 98 THR A N 1
ATOM 720 C CA . THR A 1 98 ? 14.508 0.233 -11.324 1.00 95.25 98 THR A CA 1
ATOM 721 C C . THR A 1 98 ? 13.910 0.399 -9.932 1.00 95.25 98 THR A C 1
ATOM 723 O O . THR A 1 98 ? 13.820 1.527 -9.459 1.00 95.25 98 THR A O 1
ATOM 726 N N . ALA A 1 99 ? 13.602 -0.697 -9.230 1.00 94.25 99 ALA A N 1
ATOM 727 C CA . ALA A 1 99 ? 13.109 -0.657 -7.850 1.00 94.25 99 ALA A CA 1
ATOM 728 C C . ALA A 1 99 ? 14.056 0.130 -6.928 1.00 94.25 99 ALA A C 1
ATOM 730 O O . ALA A 1 99 ? 13.621 1.007 -6.186 1.00 94.25 99 ALA A O 1
ATOM 731 N N . TYR A 1 100 ? 15.363 -0.121 -7.037 1.00 93.81 100 TYR A N 1
ATOM 732 C CA . TYR A 1 100 ? 16.380 0.587 -6.262 1.00 93.81 100 TYR A CA 1
ATOM 733 C C . TYR A 1 100 ? 16.435 2.094 -6.568 1.00 93.81 100 TYR A C 1
ATOM 735 O O . TYR A 1 100 ? 16.519 2.911 -5.652 1.00 93.81 100 TYR A O 1
ATOM 743 N N . ARG A 1 101 ? 16.368 2.485 -7.848 1.00 94.06 101 ARG A N 1
ATOM 744 C CA . ARG A 1 101 ? 16.356 3.901 -8.261 1.00 94.06 101 A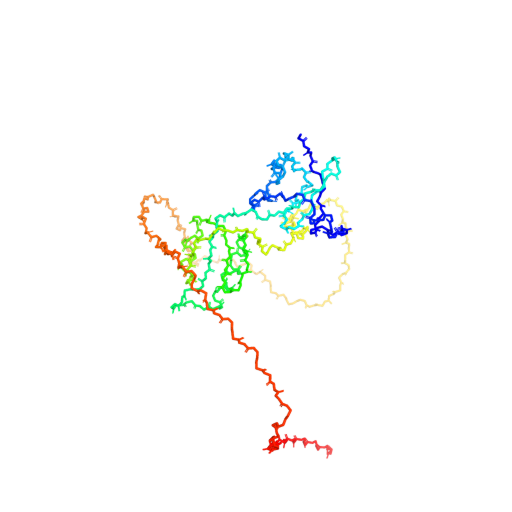RG A CA 1
ATOM 745 C C . ARG A 1 101 ? 15.105 4.627 -7.773 1.00 94.06 101 ARG A C 1
ATOM 747 O O . ARG A 1 101 ? 15.219 5.738 -7.269 1.00 94.06 101 ARG A O 1
ATOM 754 N N . LEU A 1 102 ? 13.939 3.993 -7.892 1.00 93.50 102 LEU A N 1
ATOM 755 C CA . LEU A 1 102 ? 12.672 4.532 -7.393 1.00 93.50 102 LEU A CA 1
ATOM 756 C C . LEU A 1 102 ? 12.718 4.740 -5.876 1.00 93.50 102 LEU A C 1
ATOM 758 O O . LEU A 1 102 ? 12.360 5.811 -5.390 1.00 93.50 102 LEU A O 1
ATOM 762 N N . GLY A 1 103 ? 13.247 3.759 -5.140 1.00 90.56 103 GLY A N 1
ATOM 763 C CA . GLY A 1 103 ? 13.432 3.864 -3.694 1.00 90.56 103 GLY A CA 1
ATOM 764 C C . GLY A 1 103 ? 14.349 5.023 -3.288 1.00 90.56 103 GLY A C 1
ATOM 765 O O . GLY A 1 103 ? 14.013 5.770 -2.375 1.00 90.56 103 GLY A O 1
ATOM 766 N N . GLN A 1 104 ? 15.462 5.246 -4.000 1.00 91.25 104 GLN A N 1
ATOM 767 C CA . GLN A 1 104 ? 16.343 6.403 -3.757 1.00 91.25 104 GLN A CA 1
ATOM 768 C C . GLN A 1 104 ? 15.662 7.755 -3.999 1.00 91.25 104 GLN A C 1
ATOM 770 O O . GLN A 1 104 ? 16.044 8.754 -3.397 1.00 91.25 104 GLN A O 1
ATOM 775 N N . GLN A 1 105 ? 14.659 7.792 -4.873 1.00 90.50 105 GLN A N 1
ATOM 776 C CA . GLN A 1 105 ? 13.859 8.986 -5.141 1.00 90.50 105 GLN A CA 1
ATOM 777 C C . GLN A 1 105 ? 12.711 9.163 -4.133 1.00 90.50 105 GLN A C 1
ATOM 779 O O . GLN A 1 105 ? 11.942 10.114 -4.250 1.00 90.50 105 GLN A O 1
ATOM 784 N N . GLY A 1 106 ? 12.573 8.260 -3.156 1.00 89.50 106 GLY A N 1
ATOM 785 C CA . GLY A 1 106 ? 11.475 8.276 -2.191 1.00 89.50 106 GLY A CA 1
ATOM 786 C C . GLY A 1 106 ? 10.124 7.888 -2.796 1.00 89.50 106 GLY A C 1
ATOM 787 O O . GLY A 1 106 ? 9.085 8.147 -2.191 1.00 89.50 106 GLY A O 1
ATOM 788 N N . VAL A 1 107 ? 10.113 7.275 -3.985 1.00 92.56 107 VAL A N 1
ATOM 789 C CA . VAL A 1 107 ? 8.881 6.777 -4.601 1.00 92.56 107 VAL A CA 1
ATOM 790 C C . VAL A 1 107 ? 8.435 5.535 -3.839 1.00 92.56 107 VAL A C 1
ATOM 792 O O . VAL A 1 107 ? 9.210 4.600 -3.644 1.00 92.56 107 VAL A O 1
ATOM 795 N N . ALA A 1 108 ? 7.172 5.509 -3.417 1.00 92.88 108 ALA A N 1
ATOM 796 C CA . ALA A 1 108 ? 6.577 4.315 -2.835 1.00 92.88 108 ALA A CA 1
ATOM 797 C C . ALA A 1 108 ? 6.456 3.228 -3.914 1.00 92.88 108 ALA A C 1
ATOM 799 O O . ALA A 1 108 ? 5.848 3.453 -4.962 1.00 92.88 108 ALA A O 1
ATOM 800 N N . VAL A 1 109 ? 7.018 2.050 -3.648 1.00 94.62 109 VAL A N 1
ATOM 801 C CA . VAL A 1 109 ? 7.018 0.911 -4.572 1.00 94.62 109 VAL A CA 1
ATOM 802 C C . VAL A 1 109 ? 6.514 -0.319 -3.835 1.00 94.62 109 VAL A C 1
ATOM 804 O O . VAL A 1 109 ? 6.992 -0.603 -2.742 1.00 94.62 109 VAL A O 1
ATOM 807 N N . ALA A 1 110 ? 5.575 -1.053 -4.431 1.00 94.88 110 ALA A N 1
ATOM 808 C CA . ALA A 1 110 ? 5.288 -2.426 -4.020 1.00 94.88 110 ALA A CA 1
ATOM 809 C C . ALA A 1 110 ? 5.988 -3.394 -4.977 1.00 94.88 110 ALA A C 1
ATOM 811 O O . ALA A 1 110 ? 5.910 -3.240 -6.199 1.00 94.88 110 ALA A O 1
ATOM 812 N N . MET A 1 111 ? 6.686 -4.372 -4.426 1.00 93.56 111 MET A N 1
ATOM 813 C CA . MET A 1 111 ? 7.457 -5.369 -5.143 1.00 93.56 111 MET A CA 1
ATOM 814 C C . MET A 1 111 ? 6.626 -6.641 -5.283 1.00 93.56 111 MET A C 1
ATOM 816 O O . MET A 1 111 ? 6.282 -7.297 -4.305 1.00 93.56 111 MET A O 1
ATOM 820 N N . GLU A 1 112 ? 6.342 -7.028 -6.522 1.00 91.81 112 GLU A N 1
ATOM 821 C CA . GLU A 1 112 ? 5.680 -8.288 -6.835 1.00 91.81 112 GLU A CA 1
ATOM 822 C C . GLU A 1 112 ? 6.576 -9.180 -7.700 1.00 91.81 112 GLU A C 1
ATOM 824 O O . GLU A 1 112 ? 7.579 -8.758 -8.284 1.00 91.81 112 GLU A O 1
ATOM 829 N N . ALA A 1 113 ? 6.210 -10.458 -7.807 1.00 89.81 113 ALA A N 1
ATOM 830 C CA . ALA A 1 113 ? 6.926 -11.384 -8.670 1.00 89.81 113 ALA A CA 1
ATOM 831 C C . ALA A 1 113 ? 6.885 -10.888 -10.131 1.00 89.81 113 ALA A C 1
ATOM 833 O O . ALA A 1 113 ? 5.837 -10.864 -10.784 1.00 89.81 113 ALA A O 1
ATOM 834 N N . GLY A 1 114 ? 8.047 -10.468 -10.636 1.00 91.75 114 GLY A N 1
ATOM 835 C CA . GLY A 1 114 ? 8.242 -10.033 -12.020 1.00 91.75 114 GLY A CA 1
ATOM 836 C C . GLY A 1 114 ? 7.703 -8.642 -12.370 1.00 91.75 114 GLY A C 1
ATOM 837 O O . GLY A 1 114 ? 7.732 -8.286 -13.547 1.00 91.75 114 GLY A O 1
ATOM 838 N N . HIS A 1 115 ? 7.213 -7.857 -11.405 1.00 95.38 115 HIS A N 1
ATOM 839 C CA . HIS A 1 115 ? 6.787 -6.477 -11.653 1.00 95.38 115 HIS A CA 1
ATOM 840 C C . HIS A 1 115 ? 6.773 -5.622 -10.381 1.00 95.38 115 HIS A C 1
ATOM 842 O O . HIS A 1 115 ? 6.823 -6.133 -9.268 1.00 95.38 115 HIS A O 1
ATOM 848 N N . LEU A 1 116 ? 6.691 -4.308 -10.558 1.00 96.50 116 LEU A N 1
ATOM 849 C CA . LEU A 1 116 ? 6.531 -3.331 -9.486 1.00 96.50 116 LEU A CA 1
ATOM 850 C C . LEU A 1 116 ? 5.174 -2.649 -9.618 1.00 96.50 116 LEU A C 1
ATOM 852 O O . LEU A 1 116 ? 4.680 -2.469 -10.733 1.00 96.50 116 LEU A O 1
ATOM 856 N N . LEU A 1 117 ? 4.599 -2.226 -8.499 1.00 97.06 117 LEU A N 1
ATOM 857 C CA . LEU A 1 117 ? 3.476 -1.300 -8.482 1.00 97.06 117 LEU A CA 1
ATOM 858 C C . LEU A 1 117 ? 3.936 0.054 -7.973 1.00 97.06 117 LEU A C 1
ATOM 860 O O . LEU A 1 117 ? 4.578 0.149 -6.927 1.00 97.06 117 LEU A O 1
ATOM 864 N N . VAL A 1 118 ? 3.552 1.095 -8.698 1.00 95.75 118 VAL A N 1
ATOM 865 C CA . VAL A 1 118 ? 3.762 2.491 -8.315 1.00 95.75 118 VAL A CA 1
ATOM 866 C C . VAL A 1 118 ? 2.493 3.287 -8.579 1.00 95.75 118 VAL A C 1
ATOM 868 O O . VAL A 1 118 ? 1.671 2.905 -9.417 1.00 95.75 118 VAL A O 1
ATOM 871 N N . GLN A 1 119 ? 2.316 4.399 -7.873 1.00 94.94 119 GLN A N 1
ATOM 872 C CA . GLN A 1 119 ? 1.238 5.326 -8.203 1.00 94.94 119 GLN A CA 1
ATOM 873 C C . GLN A 1 119 ? 1.547 6.050 -9.527 1.00 94.94 119 GLN A C 1
ATOM 875 O O . GLN A 1 119 ? 2.715 6.347 -9.794 1.00 94.94 119 GLN A O 1
ATOM 880 N N . PRO A 1 120 ? 0.532 6.332 -10.366 1.00 93.88 120 PRO A N 1
ATOM 881 C CA . PRO A 1 120 ? 0.713 7.101 -11.588 1.00 93.88 120 PRO A CA 1
ATOM 882 C C . PRO A 1 120 ? 1.271 8.490 -11.287 1.00 93.88 120 PRO A C 1
ATOM 884 O O . PRO A 1 120 ? 0.659 9.265 -10.552 1.00 93.88 120 PRO A O 1
ATOM 887 N N . ASP A 1 121 ? 2.408 8.810 -11.895 1.00 90.12 121 ASP A N 1
ATOM 888 C CA . ASP A 1 121 ? 3.064 10.107 -11.766 1.00 90.12 121 ASP A CA 1
ATOM 889 C C . ASP A 1 121 ? 3.562 10.575 -13.139 1.00 90.12 121 ASP A C 1
ATOM 891 O O . ASP A 1 121 ? 4.213 9.835 -13.885 1.00 90.12 121 ASP A O 1
ATOM 895 N N . ALA A 1 122 ? 3.234 11.820 -13.491 1.00 83.94 122 ALA A N 1
ATOM 896 C CA . ALA A 1 122 ? 3.526 12.370 -14.810 1.00 83.94 122 ALA A CA 1
ATOM 897 C C . ALA A 1 122 ? 5.035 12.478 -15.099 1.00 83.94 122 ALA A C 1
ATOM 899 O O . ALA A 1 122 ? 5.448 12.265 -16.240 1.00 83.94 122 ALA A O 1
ATOM 900 N N . ALA A 1 123 ? 5.861 12.778 -14.093 1.00 86.50 123 ALA A N 1
ATOM 901 C CA . ALA A 1 123 ? 7.314 12.838 -14.237 1.00 86.50 123 ALA A CA 1
ATOM 902 C C . ALA A 1 123 ? 7.927 11.431 -14.332 1.00 86.50 123 ALA A C 1
ATOM 904 O O . ALA A 1 123 ? 8.900 11.208 -15.063 1.00 86.50 123 ALA A O 1
ATOM 905 N N . LEU A 1 124 ? 7.328 10.459 -13.641 1.00 88.75 124 LEU A N 1
ATOM 906 C CA . LEU A 1 124 ? 7.817 9.088 -13.633 1.00 88.75 124 LEU A CA 1
ATOM 907 C C . LEU A 1 124 ? 7.597 8.367 -14.970 1.00 88.75 124 LEU A C 1
ATOM 909 O O . LEU A 1 124 ? 8.463 7.604 -15.404 1.00 88.75 124 LEU A O 1
ATOM 913 N N . GLY A 1 125 ? 6.482 8.634 -15.657 1.00 87.19 125 GLY A N 1
ATOM 914 C CA . GLY A 1 125 ? 6.107 7.917 -16.882 1.00 87.19 125 GLY A CA 1
ATOM 915 C C . GLY A 1 125 ? 7.164 7.979 -17.991 1.00 87.19 125 GLY A C 1
ATOM 916 O O . GLY A 1 125 ? 7.471 6.964 -18.614 1.00 87.19 125 GLY A O 1
ATOM 917 N N . HIS A 1 126 ? 7.776 9.147 -18.206 1.00 85.75 126 HIS A N 1
ATOM 918 C CA . HIS A 1 126 ? 8.841 9.307 -19.203 1.00 85.75 126 HIS A CA 1
ATOM 919 C C . HIS A 1 126 ? 10.128 8.578 -18.796 1.00 85.75 126 HIS A C 1
ATOM 921 O O . HIS A 1 126 ? 10.767 7.915 -19.611 1.00 85.75 126 HIS A O 1
ATOM 927 N N . THR A 1 127 ? 10.476 8.666 -17.513 1.00 89.50 127 THR A N 1
ATOM 928 C CA . THR A 1 127 ? 11.696 8.079 -16.954 1.00 89.50 127 THR A CA 1
ATOM 929 C C . THR A 1 127 ? 11.691 6.554 -17.062 1.00 89.50 127 THR A C 1
ATOM 931 O O . THR A 1 127 ? 12.690 5.962 -17.463 1.00 89.50 127 THR A O 1
ATOM 934 N N . LEU A 1 128 ? 10.553 5.920 -16.770 1.00 90.50 128 LEU A N 1
ATOM 935 C CA . LEU A 1 128 ? 10.397 4.467 -16.865 1.00 90.50 128 LEU A CA 1
ATOM 936 C C . LEU A 1 128 ? 10.572 3.952 -18.301 1.00 90.50 128 LEU A C 1
ATOM 938 O O . LEU A 1 128 ? 11.195 2.911 -18.500 1.00 90.50 128 LEU A O 1
ATOM 942 N N . GLY A 1 129 ? 10.097 4.699 -19.304 1.00 85.31 129 GLY A N 1
ATOM 943 C CA . GLY A 1 129 ? 10.275 4.332 -20.713 1.00 85.31 129 GLY A CA 1
ATOM 944 C C . GLY A 1 129 ? 11.743 4.301 -21.156 1.00 85.31 129 GLY A C 1
ATOM 945 O O . GLY A 1 129 ? 12.113 3.481 -21.989 1.00 85.31 129 GLY A O 1
ATOM 946 N N . HIS A 1 130 ? 12.602 5.138 -20.566 1.00 88.69 130 HIS A N 1
ATOM 947 C CA . HIS A 1 130 ? 14.046 5.134 -20.832 1.00 88.69 130 HIS A CA 1
ATOM 948 C C . HIS A 1 130 ? 14.818 4.028 -20.100 1.00 88.69 130 HIS A C 1
ATOM 950 O O . HIS A 1 130 ? 16.009 3.854 -20.345 1.00 88.69 130 HIS A O 1
ATOM 956 N N . TRP A 1 131 ? 14.180 3.308 -19.178 1.00 91.12 131 TRP A N 1
ATOM 957 C CA . TRP A 1 131 ? 14.799 2.223 -18.411 1.00 91.12 131 TRP A CA 1
ATOM 958 C C . TRP A 1 131 ? 14.364 0.840 -18.903 1.00 91.12 131 TRP A C 1
ATOM 960 O O . TRP A 1 131 ? 14.399 -0.117 -18.133 1.00 91.12 131 TRP A O 1
ATOM 970 N N . ASP A 1 132 ? 13.923 0.745 -20.160 1.00 90.75 132 ASP A N 1
ATOM 971 C CA . ASP A 1 132 ? 13.417 -0.486 -20.776 1.00 90.75 132 ASP A CA 1
ATOM 972 C C . ASP A 1 132 ? 12.255 -1.115 -19.993 1.00 90.75 132 ASP A C 1
ATOM 974 O O . ASP A 1 132 ? 12.092 -2.337 -19.961 1.00 90.75 132 ASP A O 1
ATOM 978 N N . MET A 1 133 ? 11.432 -0.284 -19.344 1.00 95.00 133 MET A N 1
ATOM 979 C CA . MET A 1 133 ? 10.246 -0.728 -18.618 1.00 95.00 133 MET A CA 1
ATOM 980 C C . MET A 1 133 ? 8.976 -0.502 -19.436 1.00 95.00 133 MET A C 1
ATOM 982 O O . MET A 1 133 ? 8.810 0.501 -20.129 1.00 95.00 133 MET A O 1
ATOM 986 N N . VAL A 1 134 ? 8.038 -1.431 -19.292 1.00 94.56 134 VAL A N 1
ATOM 987 C CA . VAL A 1 134 ? 6.680 -1.349 -19.825 1.00 94.56 134 VAL A CA 1
ATOM 988 C C . VAL A 1 134 ? 5.728 -1.056 -18.676 1.00 94.56 134 VAL A C 1
ATOM 990 O O . VAL A 1 134 ? 5.812 -1.675 -17.613 1.00 94.56 134 VAL A O 1
ATOM 993 N N . ILE A 1 135 ? 4.819 -0.111 -18.906 1.00 95.69 135 ILE A N 1
ATOM 994 C CA . ILE A 1 135 ? 3.806 0.314 -17.943 1.00 95.69 135 ILE A CA 1
ATOM 995 C C . ILE A 1 135 ? 2.444 -0.224 -18.382 1.00 95.69 135 ILE A C 1
ATOM 997 O O . ILE A 1 135 ? 2.016 -0.002 -19.515 1.00 95.69 135 ILE A O 1
ATOM 1001 N N . ALA A 1 136 ? 1.740 -0.881 -17.466 1.00 95.88 136 ALA A N 1
ATOM 1002 C CA . ALA A 1 136 ? 0.338 -1.249 -17.610 1.00 95.88 136 ALA A CA 1
ATOM 1003 C C . ALA A 1 136 ? -0.485 -0.653 -16.463 1.00 95.88 136 ALA A C 1
ATOM 1005 O O . ALA A 1 136 ? -0.054 -0.649 -15.314 1.00 95.88 136 ALA A O 1
ATOM 1006 N N . GLU A 1 137 ? -1.688 -0.170 -16.754 1.00 96.69 137 GLU A N 1
ATOM 1007 C CA . GLU A 1 137 ? -2.603 0.315 -15.720 1.00 96.69 137 GLU A CA 1
ATOM 1008 C C . GLU A 1 137 ? -3.327 -0.856 -15.051 1.00 96.69 137 GLU A C 1
ATOM 1010 O O . GLU A 1 137 ? -3.875 -1.734 -15.722 1.00 96.69 137 GLU A O 1
ATOM 1015 N N . VAL A 1 138 ? -3.343 -0.860 -13.721 1.00 97.31 138 VAL A N 1
ATOM 1016 C CA . VAL A 1 138 ? -4.053 -1.851 -12.907 1.00 97.31 138 VAL A CA 1
ATOM 1017 C C . VAL A 1 138 ? -4.823 -1.148 -11.795 1.00 97.31 138 VAL A C 1
ATOM 1019 O O . VAL A 1 138 ? -4.446 -0.068 -11.350 1.00 97.31 138 VAL A O 1
ATOM 1022 N N . THR A 1 139 ? -5.917 -1.745 -11.330 1.00 97.56 139 THR A N 1
ATOM 1023 C CA . THR A 1 139 ? -6.660 -1.244 -10.168 1.00 97.56 139 THR A CA 1
ATOM 1024 C C . THR A 1 139 ? -6.648 -2.300 -9.081 1.00 97.56 139 THR A C 1
ATOM 1026 O O . THR A 1 139 ? -7.283 -3.343 -9.226 1.00 97.56 139 THR A O 1
ATOM 1029 N N . GLN A 1 140 ? -5.913 -2.040 -8.004 1.00 96.00 140 GLN A N 1
ATOM 1030 C CA . GLN A 1 140 ? -5.805 -2.942 -6.859 1.00 96.00 140 GLN A CA 1
ATOM 1031 C C . GLN A 1 140 ? -5.368 -2.190 -5.602 1.00 96.00 140 GLN A C 1
ATOM 1033 O O . GLN A 1 140 ? -5.075 -0.997 -5.654 1.00 96.00 140 GLN A O 1
ATOM 1038 N N . GLY A 1 141 ? -5.381 -2.869 -4.454 1.00 95.19 141 GLY A N 1
ATOM 1039 C CA . GLY A 1 141 ? -4.904 -2.285 -3.206 1.00 95.19 141 GLY A CA 1
ATOM 1040 C C . GLY A 1 141 ? -3.396 -2.055 -3.261 1.00 95.19 141 GLY A C 1
ATOM 1041 O O . GLY A 1 141 ? -2.646 -2.980 -3.556 1.00 95.19 141 GLY A O 1
ATOM 1042 N N . PHE A 1 142 ? -2.952 -0.838 -2.957 1.00 95.69 142 PHE A N 1
ATOM 1043 C CA . PHE A 1 142 ? -1.528 -0.526 -2.901 1.00 95.69 142 PHE A CA 1
ATOM 1044 C C . PHE A 1 142 ? -0.966 -0.783 -1.497 1.00 95.69 142 PHE A C 1
ATOM 1046 O O . PHE A 1 142 ? -1.481 -0.254 -0.509 1.00 95.69 142 PHE A O 1
ATOM 1053 N N . ALA A 1 143 ? 0.077 -1.596 -1.385 1.00 92.81 143 ALA A N 1
ATOM 1054 C CA . ALA A 1 143 ? 0.793 -1.846 -0.136 1.00 92.81 143 ALA A CA 1
ATOM 1055 C C . ALA A 1 143 ? 2.297 -1.800 -0.435 1.00 92.81 143 ALA A C 1
ATOM 1057 O O . ALA A 1 143 ? 2.885 -2.847 -0.691 1.00 92.81 143 ALA A O 1
ATOM 1058 N N . PRO A 1 144 ? 2.891 -0.596 -0.520 1.00 91.62 144 PRO A N 1
ATOM 1059 C CA . PRO A 1 144 ? 4.304 -0.471 -0.836 1.00 91.62 144 PRO A CA 1
ATOM 1060 C C . PRO A 1 144 ? 5.161 -1.118 0.247 1.00 91.62 144 PRO A C 1
ATOM 1062 O O . PRO A 1 144 ? 4.816 -1.078 1.431 1.00 91.62 144 PRO A O 1
ATOM 1065 N N . ASP A 1 145 ? 6.304 -1.653 -0.167 1.00 86.56 145 ASP A N 1
ATOM 1066 C CA . ASP A 1 145 ? 7.342 -2.179 0.710 1.00 86.56 145 ASP A CA 1
ATOM 1067 C C . ASP A 1 145 ? 8.080 -1.010 1.364 1.00 86.56 145 ASP A C 1
ATOM 1069 O O . ASP A 1 145 ? 9.234 -0.703 1.069 1.00 86.56 145 ASP A O 1
ATOM 1073 N N . VAL A 1 146 ? 7.379 -0.295 2.239 1.00 71.38 146 VAL A N 1
ATOM 1074 C CA . VAL A 1 146 ? 8.004 0.700 3.095 1.00 71.38 146 VAL A CA 1
ATOM 1075 C C . VAL A 1 146 ? 8.624 -0.015 4.282 1.00 71.38 146 VAL A C 1
ATOM 1077 O O . VAL A 1 146 ? 7.967 -0.762 5.011 1.00 71.38 146 VAL A O 1
ATOM 1080 N N . THR A 1 147 ? 9.902 0.245 4.525 1.00 58.81 147 THR A N 1
ATOM 1081 C CA . THR A 1 147 ? 10.413 0.086 5.879 1.00 58.81 147 THR A CA 1
ATOM 1082 C C . THR A 1 147 ? 9.665 1.103 6.744 1.00 58.81 147 THR A C 1
ATOM 1084 O O . THR A 1 147 ? 9.573 2.272 6.354 1.00 58.81 147 THR A O 1
ATOM 1087 N N . PRO A 1 148 ? 9.076 0.707 7.892 1.00 51.97 148 PRO A N 1
ATOM 1088 C CA . PRO A 1 148 ? 8.577 1.681 8.850 1.00 51.97 148 PRO A CA 1
ATOM 1089 C C . PRO A 1 148 ? 9.710 2.666 9.088 1.00 51.97 148 PRO A C 1
ATOM 1091 O O . PRO A 1 148 ? 10.820 2.222 9.391 1.00 51.97 148 PRO A O 1
ATOM 1094 N N . ALA A 1 149 ? 9.459 3.957 8.866 1.00 49.44 149 ALA A N 1
ATOM 1095 C CA . ALA A 1 149 ? 10.469 4.981 9.061 1.00 49.44 149 ALA A CA 1
ATOM 1096 C C . ALA A 1 149 ? 11.054 4.775 10.460 1.00 49.44 149 ALA A C 1
ATOM 1098 O O . ALA A 1 149 ? 10.371 5.000 11.462 1.00 49.44 149 ALA A O 1
ATOM 1099 N N . SER A 1 150 ? 12.288 4.267 10.542 1.00 39.62 150 SER A N 1
ATOM 1100 C CA . SER A 1 150 ? 12.996 4.261 11.806 1.00 39.62 150 SER A CA 1
ATOM 1101 C C . SER A 1 150 ? 13.125 5.728 12.166 1.00 39.62 150 SER A C 1
ATOM 1103 O O . SER A 1 150 ? 13.742 6.500 11.431 1.00 39.62 150 SER A O 1
ATOM 1105 N N . CYS A 1 151 ? 12.474 6.121 13.247 1.00 40.66 151 CYS A N 1
ATOM 1106 C CA . CYS A 1 151 ? 12.679 7.398 13.892 1.00 40.66 151 CYS A CA 1
ATOM 1107 C C . CYS A 1 151 ? 14.173 7.783 13.866 1.00 40.66 151 CYS A C 1
ATOM 1109 O O . CYS A 1 151 ? 15.003 7.079 14.436 1.00 40.66 151 CYS A O 1
ATOM 1111 N N . GLY A 1 152 ? 14.487 8.896 13.194 1.00 43.44 152 GLY A N 1
ATOM 1112 C CA . GLY A 1 152 ? 15.770 9.594 13.280 1.00 43.44 152 GLY A CA 1
ATOM 1113 C C . GLY A 1 152 ? 16.844 9.171 12.273 1.00 43.44 152 GLY A C 1
ATOM 1114 O O . GLY A 1 152 ? 17.752 8.418 12.601 1.00 43.44 152 GLY A O 1
ATOM 1115 N N . HIS A 1 153 ? 16.829 9.776 11.087 1.00 42.81 153 HIS A N 1
ATOM 1116 C CA . HIS A 1 153 ? 18.048 10.413 10.580 1.00 42.81 153 HIS A CA 1
ATOM 1117 C C . HIS A 1 153 ? 17.723 11.887 10.387 1.00 42.81 153 HIS A C 1
ATOM 1119 O O . HIS A 1 153 ? 17.434 12.366 9.294 1.00 42.81 153 HIS A O 1
ATOM 1125 N N . ASP A 1 154 ? 17.709 12.586 11.517 1.00 40.75 154 ASP A N 1
ATOM 1126 C CA . ASP A 1 154 ? 17.939 14.017 11.529 1.00 40.75 154 ASP A CA 1
ATOM 1127 C C . ASP A 1 154 ? 19.372 14.200 11.011 1.00 40.75 154 ASP A C 1
ATOM 1129 O O . ASP A 1 154 ? 20.348 14.054 11.747 1.00 40.75 154 ASP A O 1
ATOM 1133 N N . HIS A 1 155 ? 19.526 14.418 9.705 1.00 48.31 155 HIS A N 1
ATOM 1134 C CA . HIS A 1 155 ? 20.758 14.977 9.157 1.00 48.31 155 HIS A CA 1
ATOM 1135 C C . HIS A 1 155 ? 20.787 16.476 9.479 1.00 48.31 155 HIS A C 1
ATOM 1137 O O . HIS A 1 155 ? 20.856 17.329 8.596 1.00 48.31 155 HIS A O 1
ATOM 1143 N N . GLY A 1 156 ? 20.737 16.786 10.775 1.00 43.34 156 GLY A N 1
ATOM 1144 C CA . GLY A 1 156 ? 21.133 18.063 11.325 1.00 43.34 156 GLY A CA 1
ATOM 1145 C C . GLY A 1 156 ? 22.641 18.191 11.173 1.00 43.34 156 GLY A C 1
ATOM 1146 O O . GLY A 1 156 ? 23.402 17.914 12.096 1.00 43.34 156 GLY A O 1
ATOM 1147 N N . HIS A 1 157 ? 23.089 18.613 9.993 1.00 49.50 157 HIS A N 1
ATOM 1148 C CA . HIS A 1 157 ? 24.387 19.262 9.857 1.00 49.50 157 HIS A CA 1
ATOM 1149 C C . HIS A 1 157 ? 24.299 20.656 10.490 1.00 49.50 157 HIS A C 1
ATOM 1151 O O . HIS A 1 157 ? 24.323 21.666 9.794 1.00 49.50 157 HIS A O 1
ATOM 1157 N N . ASP A 1 158 ? 24.184 20.708 11.818 1.00 43.53 158 ASP A N 1
ATOM 1158 C CA . ASP A 1 158 ? 24.465 21.918 12.581 1.00 43.53 158 ASP A CA 1
ATOM 1159 C C . ASP A 1 158 ? 25.934 21.874 13.014 1.00 43.53 158 ASP A C 1
ATOM 1161 O O . ASP A 1 158 ? 26.295 21.412 14.096 1.00 43.53 158 ASP A O 1
ATOM 1165 N N . HIS A 1 159 ? 26.820 22.319 12.122 1.00 51.31 159 HIS A N 1
ATOM 1166 C CA . HIS A 1 159 ? 28.173 22.714 12.505 1.00 51.31 159 HIS A CA 1
ATOM 1167 C C . HIS A 1 159 ? 28.145 24.140 13.068 1.00 51.31 159 HIS A C 1
ATOM 1169 O O . HIS A 1 159 ? 28.734 25.064 12.513 1.00 51.31 159 HIS A O 1
ATOM 1175 N N . GLY A 1 160 ? 27.465 24.307 14.199 1.00 45.09 160 GLY A N 1
ATOM 1176 C CA . GLY A 1 160 ? 27.492 25.500 15.034 1.00 45.09 160 GLY A CA 1
ATOM 1177 C C . GLY A 1 160 ? 28.441 25.330 16.219 1.00 45.09 160 GLY A C 1
ATOM 1178 O O . GLY A 1 160 ? 28.005 25.337 17.368 1.00 45.09 160 GLY A O 1
ATOM 1179 N N . HIS A 1 161 ? 29.750 25.174 15.983 1.00 46.38 161 HIS A N 1
ATOM 1180 C CA . HIS A 1 161 ? 30.737 25.299 17.063 1.00 46.38 161 HIS A CA 1
ATOM 1181 C C . HIS A 1 161 ? 30.847 26.770 17.494 1.00 46.38 161 HIS A C 1
ATOM 1183 O O . HIS A 1 161 ? 31.675 27.530 16.996 1.00 46.38 161 HIS A O 1
ATOM 1189 N N . VAL A 1 162 ? 30.000 27.182 18.439 1.00 50.62 162 VAL A N 1
ATOM 1190 C CA . VAL A 1 162 ? 30.165 28.437 19.179 1.00 50.62 162 VAL A CA 1
ATOM 1191 C C . VAL A 1 162 ? 31.208 28.210 20.271 1.00 50.62 162 VAL A C 1
ATOM 1193 O O . VAL A 1 162 ? 30.942 27.559 21.281 1.00 50.62 162 VAL A O 1
ATOM 1196 N N . HIS A 1 163 ? 32.409 28.753 20.081 1.00 45.97 163 HIS A N 1
ATOM 1197 C CA . HIS A 1 163 ? 33.399 28.843 21.150 1.00 45.97 163 HIS A CA 1
ATOM 1198 C C . HIS A 1 163 ? 32.999 29.954 22.130 1.00 45.97 163 HIS A C 1
ATOM 1200 O O . HIS A 1 163 ? 33.052 31.139 21.803 1.00 45.97 163 HIS A O 1
ATOM 1206 N N . GLY A 1 164 ? 32.612 29.570 23.347 1.00 42.72 164 GLY A N 1
ATOM 1207 C CA . GLY A 1 164 ? 32.564 30.488 24.484 1.00 42.72 164 GLY A CA 1
ATOM 1208 C C . GLY A 1 164 ? 33.986 30.868 24.939 1.00 42.72 164 GLY A C 1
ATOM 1209 O O . GLY A 1 164 ? 34.896 30.039 24.854 1.00 42.72 164 GLY A O 1
ATOM 1210 N N . PRO A 1 165 ? 34.218 32.100 25.424 1.00 53.62 165 PRO A N 1
ATOM 1211 C CA . PRO A 1 165 ? 35.540 32.541 25.852 1.00 53.62 165 PRO A CA 1
ATOM 1212 C C . PRO A 1 165 ? 35.854 31.970 27.242 1.00 53.62 165 PRO A C 1
ATOM 1214 O O . PRO A 1 165 ? 35.373 32.496 28.243 1.00 53.62 165 PRO A O 1
ATOM 1217 N N . GLY A 1 166 ? 36.646 30.894 27.330 1.00 56.41 166 GLY A N 1
ATOM 1218 C CA . GLY A 1 166 ? 37.135 30.441 28.642 1.00 56.41 166 GLY A CA 1
ATOM 1219 C C . GLY A 1 166 ? 37.677 29.020 28.808 1.00 56.41 166 GLY A C 1
ATOM 1220 O O . GLY A 1 166 ? 38.011 28.663 29.933 1.00 56.41 166 GLY A O 1
ATOM 1221 N N . CYS A 1 167 ? 37.798 28.194 27.768 1.00 51.16 167 CYS A N 1
ATOM 1222 C CA . CYS A 1 167 ? 38.312 26.827 27.931 1.00 51.16 167 CYS A CA 1
ATOM 1223 C C . CYS A 1 167 ? 39.813 26.759 27.608 1.00 51.16 167 CYS A C 1
ATOM 1225 O O . CYS A 1 167 ? 40.200 26.482 26.475 1.00 51.16 167 CYS A O 1
ATOM 1227 N N . GLY A 1 168 ? 40.658 27.035 28.603 1.00 53.28 168 GLY A N 1
ATOM 1228 C CA . GLY A 1 168 ? 42.086 26.721 28.559 1.00 53.28 168 GLY A CA 1
ATOM 1229 C C . GLY A 1 168 ? 42.312 25.245 28.878 1.00 53.28 168 GLY A C 1
ATOM 1230 O O . GLY A 1 168 ? 42.173 24.840 30.028 1.00 53.28 168 GLY A O 1
ATOM 1231 N N . HIS A 1 169 ? 42.669 24.454 27.8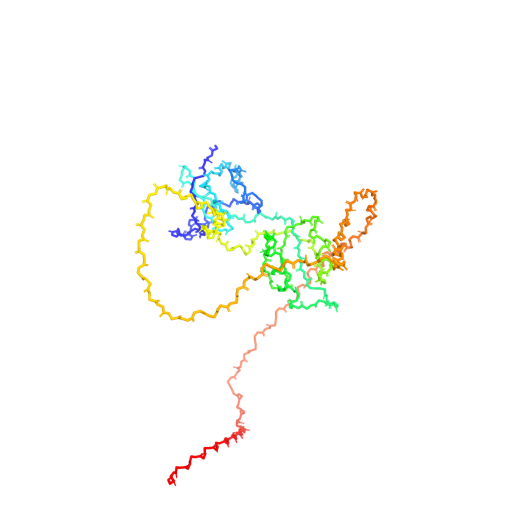68 1.00 51.31 169 HIS A N 1
ATOM 1232 C CA . HIS A 1 169 ? 43.233 23.122 28.062 1.00 51.31 169 HIS A CA 1
ATOM 1233 C C . HIS A 1 169 ? 44.656 23.100 27.509 1.00 51.31 169 HIS A C 1
ATOM 1235 O O . HIS A 1 169 ? 44.884 23.085 26.300 1.00 51.31 169 HIS A O 1
ATOM 1241 N N . GLU A 1 170 ? 45.612 23.136 28.436 1.00 53.44 170 GLU A N 1
ATOM 1242 C CA . GLU A 1 170 ? 47.012 22.811 28.201 1.00 53.44 170 GLU A CA 1
ATOM 1243 C C . GLU A 1 170 ? 47.113 21.330 27.819 1.00 53.44 170 GLU A C 1
ATOM 1245 O O . GLU A 1 170 ? 46.822 20.444 28.623 1.00 53.44 170 GLU A O 1
ATOM 1250 N N . HIS A 1 171 ? 47.543 21.055 26.590 1.00 51.16 171 HIS A N 1
ATOM 1251 C CA . HIS A 1 171 ? 47.952 19.719 26.180 1.00 51.16 171 HIS A CA 1
ATOM 1252 C C . HIS A 1 171 ? 49.472 19.691 26.035 1.00 51.16 171 HIS A C 1
ATOM 1254 O O . HIS A 1 171 ? 50.046 20.284 25.121 1.00 51.16 171 HIS A O 1
ATOM 1260 N N . HIS A 1 172 ? 50.120 18.997 26.973 1.00 48.00 172 HIS A N 1
ATOM 1261 C CA . HIS A 1 172 ? 51.528 18.633 26.902 1.00 48.00 172 HIS A CA 1
ATOM 1262 C C . HIS A 1 172 ? 51.794 17.799 25.645 1.00 48.00 172 HIS A C 1
ATOM 1264 O O . HIS A 1 172 ? 51.220 16.727 25.455 1.00 48.00 172 HIS A O 1
ATOM 1270 N N . GLY A 1 173 ? 52.675 18.316 24.788 1.00 42.50 173 GLY A N 1
ATOM 1271 C CA . GLY A 1 173 ? 53.106 17.661 23.564 1.00 42.50 173 GLY A CA 1
ATOM 1272 C C . GLY A 1 173 ? 54.008 16.460 23.834 1.00 42.50 173 GLY A C 1
ATOM 1273 O O . GLY A 1 173 ? 55.033 16.574 24.506 1.00 42.50 173 GLY A O 1
ATOM 1274 N N . HIS A 1 174 ? 53.665 15.330 23.220 1.00 44.47 174 HIS A N 1
ATOM 1275 C CA . HIS A 1 174 ? 54.622 14.287 22.885 1.00 44.47 174 HIS A CA 1
ATOM 1276 C C . HIS A 1 174 ? 54.762 14.239 21.365 1.00 44.47 174 HIS A C 1
ATOM 1278 O O . HIS A 1 174 ? 53.804 13.997 20.634 1.00 44.47 174 HIS A O 1
ATOM 1284 N N . ALA A 1 175 ? 55.973 14.542 20.909 1.00 49.22 175 ALA A N 1
ATOM 1285 C CA . ALA A 1 175 ? 56.376 14.540 19.518 1.00 49.22 175 ALA A CA 1
ATOM 1286 C C . ALA A 1 175 ? 56.605 13.110 19.021 1.00 49.22 175 ALA A C 1
ATOM 1288 O O . ALA A 1 175 ? 57.363 12.387 19.654 1.00 49.22 175 ALA A O 1
ATOM 1289 N N . HIS A 1 176 ? 56.057 12.773 17.849 1.00 44.75 176 HIS A N 1
ATOM 1290 C CA . HIS A 1 176 ? 56.743 11.983 16.823 1.00 44.75 176 HIS A CA 1
ATOM 1291 C C . HIS A 1 176 ? 56.226 12.379 15.428 1.00 44.75 176 HIS A C 1
ATOM 1293 O O . HIS A 1 176 ? 55.095 12.086 15.062 1.00 44.75 176 HIS A O 1
ATOM 1299 N N . GLN A 1 177 ? 57.099 13.087 14.702 1.00 50.53 177 GLN A N 1
ATOM 1300 C CA . GLN A 1 177 ? 57.282 13.121 13.243 1.00 50.53 177 GLN A CA 1
ATOM 1301 C C . GLN A 1 177 ? 56.020 13.033 12.369 1.00 50.53 177 GLN A C 1
ATOM 1303 O O . GLN A 1 177 ? 55.708 11.995 11.789 1.00 50.53 177 GLN A O 1
ATOM 1308 N N . ALA A 1 178 ? 55.375 14.185 12.188 1.00 47.22 178 ALA A N 1
ATOM 1309 C CA . ALA A 1 178 ? 54.644 14.486 10.967 1.00 47.22 178 ALA A CA 1
ATOM 1310 C C . ALA A 1 178 ? 55.643 14.991 9.915 1.00 47.22 178 ALA A C 1
ATOM 1312 O O . ALA A 1 178 ? 56.514 15.807 10.217 1.00 47.22 178 ALA A O 1
ATOM 1313 N N . HIS A 1 179 ? 55.530 14.478 8.694 1.00 48.34 179 HIS A N 1
ATOM 1314 C CA . HIS A 1 179 ? 56.219 15.023 7.535 1.00 48.34 179 HIS A CA 1
ATOM 1315 C C . HIS A 1 179 ? 55.636 16.401 7.208 1.00 48.34 179 HIS A C 1
ATOM 1317 O O . HIS A 1 179 ? 54.472 16.511 6.824 1.00 48.34 179 HIS A O 1
ATOM 1323 N N . ASP A 1 180 ? 56.462 17.432 7.360 1.00 47.72 180 ASP A N 1
ATOM 1324 C CA . ASP A 1 180 ? 56.199 18.779 6.875 1.00 47.72 180 ASP A CA 1
ATOM 1325 C C . ASP A 1 180 ? 56.184 18.792 5.341 1.00 47.72 180 ASP A C 1
ATOM 1327 O O . ASP A 1 180 ? 57.207 18.577 4.688 1.00 47.72 180 ASP A O 1
ATOM 1331 N N . HIS A 1 181 ? 55.035 19.121 4.757 1.00 48.34 181 HIS A N 1
ATOM 1332 C CA . HIS A 1 181 ? 55.009 19.844 3.492 1.00 48.34 181 HIS A CA 1
ATOM 1333 C C . HIS A 1 181 ? 54.348 21.191 3.748 1.00 48.34 181 HIS A C 1
ATOM 1335 O O . HIS A 1 181 ? 53.127 21.322 3.799 1.00 48.34 181 HIS A O 1
ATOM 1341 N N . HIS A 1 182 ? 55.210 22.177 3.980 1.00 46.22 182 HIS A N 1
ATOM 1342 C CA . HIS A 1 182 ? 54.857 23.574 4.127 1.00 46.22 182 HIS A CA 1
ATOM 1343 C C . HIS A 1 182 ? 54.197 24.111 2.854 1.00 46.22 182 HIS A C 1
ATOM 1345 O O . HIS A 1 182 ? 54.722 23.964 1.749 1.00 46.22 182 HIS A O 1
ATOM 1351 N N . ASP A 1 183 ? 53.071 24.790 3.056 1.00 47.94 183 ASP A N 1
ATOM 1352 C CA . ASP A 1 183 ? 52.547 25.809 2.159 1.00 47.94 183 ASP A CA 1
ATOM 1353 C C . ASP A 1 183 ? 53.590 26.929 2.043 1.00 47.94 183 ASP A C 1
ATOM 1355 O O . ASP A 1 183 ? 53.833 27.698 2.978 1.00 47.94 183 ASP A O 1
ATOM 1359 N N . HIS A 1 184 ? 54.280 26.966 0.907 1.00 45.78 184 HIS A N 1
ATOM 1360 C CA . HIS A 1 184 ? 55.115 28.092 0.539 1.00 45.78 184 HIS A CA 1
ATOM 1361 C C . HIS A 1 184 ? 54.295 29.012 -0.359 1.00 45.78 184 HIS A C 1
ATOM 1363 O O . HIS A 1 184 ? 54.137 28.759 -1.551 1.00 45.78 184 HIS A O 1
ATOM 1369 N N . GLY A 1 185 ? 53.836 30.127 0.211 1.00 48.03 185 GLY A N 1
ATOM 1370 C CA . GLY A 1 185 ? 53.372 31.272 -0.560 1.00 48.03 185 GLY A CA 1
ATOM 1371 C C . GLY A 1 185 ? 54.463 31.709 -1.539 1.00 48.03 185 GLY A C 1
ATOM 1372 O O . GLY A 1 185 ? 55.494 32.260 -1.148 1.00 48.03 185 GLY A O 1
ATOM 1373 N N . HIS A 1 186 ? 54.256 31.428 -2.822 1.00 54.53 186 HIS A N 1
ATOM 1374 C CA . HIS A 1 186 ? 55.172 31.830 -3.877 1.00 54.53 186 HIS A CA 1
ATOM 1375 C C . HIS A 1 186 ? 54.929 33.301 -4.237 1.00 54.53 186 HIS A C 1
ATOM 1377 O O . HIS A 1 186 ? 53.868 33.680 -4.725 1.00 54.53 186 HIS A O 1
ATOM 1383 N N . VAL A 1 187 ? 55.934 34.144 -3.997 1.00 57.91 187 VAL A N 1
ATOM 1384 C CA . VAL A 1 187 ? 55.975 35.528 -4.483 1.00 57.91 187 VAL A CA 1
ATOM 1385 C C . VAL A 1 187 ? 56.379 35.510 -5.956 1.00 57.91 187 VAL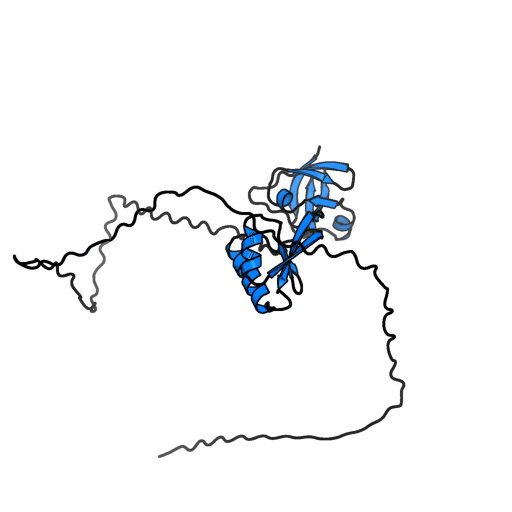 A C 1
ATOM 1387 O O . VAL A 1 187 ? 57.460 35.033 -6.301 1.00 57.91 187 VAL A O 1
ATOM 1390 N N . HIS A 1 188 ? 55.532 36.051 -6.830 1.00 50.09 188 HIS A N 1
ATOM 1391 C CA . HIS A 1 188 ? 55.871 36.243 -8.238 1.00 50.09 188 HIS A CA 1
ATOM 1392 C C . HIS A 1 188 ? 56.787 37.464 -8.406 1.00 50.09 188 HIS A C 1
ATOM 1394 O O . HIS A 1 188 ? 56.429 38.583 -8.040 1.00 50.09 188 HIS A O 1
ATOM 1400 N N . GLY A 1 189 ? 57.978 37.248 -8.972 1.00 46.50 189 GLY A N 1
ATOM 1401 C CA . GLY A 1 189 ? 58.833 38.325 -9.472 1.00 46.50 189 GLY A CA 1
ATOM 1402 C C . GLY A 1 189 ? 58.226 39.001 -10.714 1.00 46.50 189 GLY A C 1
ATOM 1403 O O . GLY A 1 189 ? 57.341 38.430 -11.359 1.00 46.50 189 GLY A O 1
ATOM 1404 N N . PRO A 1 190 ? 58.676 40.217 -11.072 1.00 44.97 190 PRO A N 1
ATOM 1405 C CA . PRO A 1 190 ? 58.082 40.980 -12.163 1.00 44.97 190 PRO A CA 1
ATOM 1406 C C . PRO A 1 190 ? 58.401 40.314 -13.510 1.00 44.97 190 PRO A C 1
ATOM 1408 O O . PRO A 1 190 ? 59.523 40.417 -14.001 1.00 44.97 190 PRO A O 1
ATOM 1411 N N . GLY A 1 191 ? 57.420 39.619 -14.099 1.00 56.06 191 GLY A N 1
ATOM 1412 C CA . GLY A 1 191 ? 57.541 39.060 -15.453 1.00 56.06 191 GLY A CA 1
ATOM 1413 C C . GLY A 1 191 ? 56.771 37.774 -15.772 1.00 56.06 191 GLY A C 1
ATOM 1414 O O . GLY A 1 191 ? 56.813 37.347 -16.921 1.00 56.06 191 GLY A O 1
ATOM 1415 N N . CYS A 1 192 ? 56.057 37.151 -14.832 1.00 55.34 192 CYS A N 1
ATOM 1416 C CA . CYS A 1 192 ? 55.327 35.910 -15.123 1.00 55.34 192 CYS A CA 1
ATOM 1417 C C . CYS A 1 192 ? 53.858 36.192 -15.476 1.00 55.34 192 CYS A C 1
ATOM 1419 O O . CYS A 1 192 ? 53.027 36.373 -14.590 1.00 55.34 192 CYS A O 1
ATOM 1421 N N . GLY A 1 193 ? 53.546 36.238 -16.773 1.00 55.19 193 GLY A N 1
ATOM 1422 C CA . GLY A 1 193 ? 52.179 36.254 -17.291 1.00 55.19 193 GLY A CA 1
ATOM 1423 C C . GLY A 1 193 ? 51.661 34.834 -17.491 1.00 55.19 193 GLY A C 1
ATOM 1424 O O . GLY A 1 193 ? 52.062 34.171 -18.442 1.00 55.19 193 GLY A O 1
ATOM 1425 N N . HIS A 1 194 ? 50.763 34.388 -16.614 1.00 52.44 194 HIS A N 1
ATOM 1426 C CA . HIS A 1 194 ? 49.912 33.226 -16.859 1.00 52.44 194 HIS A CA 1
ATOM 1427 C C . HIS A 1 194 ? 48.500 33.536 -16.364 1.00 52.44 194 HIS A C 1
ATOM 1429 O O . HIS A 1 194 ? 48.242 33.683 -15.173 1.00 52.44 194 HIS A O 1
ATOM 1435 N N . GLU A 1 195 ? 47.606 33.697 -17.327 1.00 46.00 195 GLU A N 1
ATOM 1436 C CA . GLU A 1 195 ? 46.193 34.007 -17.160 1.00 46.00 195 GLU A CA 1
ATOM 1437 C C . GLU A 1 195 ? 45.441 32.679 -17.032 1.00 46.00 195 GLU A C 1
ATOM 1439 O O . GLU A 1 195 ? 45.409 31.880 -17.967 1.00 46.00 195 GLU A O 1
ATOM 1444 N N . HIS A 1 196 ? 44.845 32.420 -15.867 1.00 50.03 196 HIS A N 1
ATOM 1445 C CA . HIS A 1 196 ? 43.866 31.347 -15.723 1.00 50.03 196 HIS A CA 1
ATOM 1446 C C . HIS A 1 196 ? 42.477 31.934 -15.974 1.00 50.03 196 HIS A C 1
ATOM 1448 O O . HIS A 1 196 ? 41.853 32.514 -15.086 1.00 50.03 196 HIS A O 1
ATOM 1454 N N . SER A 1 197 ? 42.033 31.811 -17.227 1.00 40.12 197 SER A N 1
ATOM 1455 C CA . SER A 1 197 ? 40.656 32.076 -17.639 1.00 40.12 197 SER A CA 1
ATOM 1456 C C . SER A 1 197 ? 39.723 31.111 -16.910 1.00 40.12 197 SER A C 1
ATOM 1458 O O . SER A 1 197 ? 39.787 29.899 -17.118 1.00 40.12 197 SER A O 1
ATOM 1460 N N . HIS A 1 198 ? 38.864 31.645 -16.045 1.00 45.81 198 HIS A N 1
ATOM 1461 C CA . HIS A 1 198 ? 37.680 30.936 -15.583 1.00 45.81 198 HIS A CA 1
ATOM 1462 C C . HIS A 1 198 ? 36.519 31.334 -16.493 1.00 45.81 198 HIS A C 1
ATOM 1464 O O . HIS A 1 198 ? 35.952 32.420 -16.365 1.00 45.81 198 HIS A O 1
ATOM 1470 N N . ASP A 1 199 ? 36.190 30.443 -17.428 1.00 41.47 199 ASP A N 1
ATOM 1471 C CA . ASP A 1 199 ? 35.001 30.552 -18.265 1.00 41.47 199 ASP A CA 1
ATOM 1472 C C . ASP A 1 199 ? 33.741 30.489 -17.393 1.00 41.47 199 ASP A C 1
ATOM 1474 O O . ASP A 1 199 ? 33.358 29.443 -16.867 1.00 41.47 199 ASP A O 1
ATOM 1478 N N . HIS A 1 200 ? 33.070 31.631 -17.253 1.00 46.16 200 HIS A N 1
ATOM 1479 C CA . HIS A 1 200 ? 31.708 31.709 -16.744 1.00 46.16 200 HIS A CA 1
ATOM 1480 C C . HIS A 1 200 ? 30.736 31.715 -17.923 1.00 46.16 200 HIS A C 1
ATOM 1482 O O . HIS A 1 200 ? 30.415 32.766 -18.479 1.00 46.16 200 HIS A O 1
ATOM 1488 N N . HIS A 1 201 ? 30.213 30.544 -18.284 1.00 43.28 201 HIS A N 1
ATOM 1489 C CA . HIS A 1 201 ? 29.030 30.478 -19.134 1.00 43.28 201 HIS A CA 1
ATOM 1490 C C . HIS A 1 201 ? 27.765 30.590 -18.282 1.00 43.28 201 HIS A C 1
ATOM 1492 O O . HIS A 1 201 ? 27.324 29.647 -17.629 1.00 43.28 201 HIS A O 1
ATOM 1498 N N . ALA A 1 202 ? 27.185 31.790 -18.299 1.00 44.19 202 ALA A N 1
ATOM 1499 C CA . ALA A 1 202 ? 25.820 32.042 -17.868 1.00 44.19 202 ALA A CA 1
ATOM 1500 C C . ALA A 1 202 ? 24.839 31.524 -18.933 1.00 44.19 202 ALA A C 1
ATOM 1502 O O . ALA A 1 202 ? 24.941 31.894 -20.104 1.00 44.19 202 ALA A O 1
ATOM 1503 N N . HIS A 1 203 ? 23.858 30.715 -18.529 1.00 37.19 203 HIS A N 1
ATOM 1504 C CA . HIS A 1 203 ? 22.738 30.327 -19.386 1.00 37.19 203 HIS A CA 1
ATOM 1505 C C . HIS A 1 203 ? 21.468 31.092 -18.990 1.00 37.19 203 HIS A C 1
ATOM 1507 O O . HIS A 1 203 ? 20.971 30.977 -17.872 1.00 37.19 203 HIS A O 1
ATOM 1513 N N . ALA A 1 204 ? 20.965 31.888 -19.936 1.00 37.25 204 ALA A N 1
ATOM 1514 C CA . ALA A 1 204 ? 19.669 32.563 -19.897 1.00 37.25 204 ALA A CA 1
ATOM 1515 C C . ALA A 1 204 ? 18.516 31.577 -20.205 1.00 37.25 204 ALA A C 1
ATOM 1517 O O . ALA A 1 204 ? 18.750 30.563 -20.867 1.00 37.25 204 ALA A O 1
ATOM 1518 N N . PRO A 1 205 ? 17.267 31.850 -19.775 1.00 42.00 205 PRO A N 1
ATOM 1519 C CA . PRO A 1 205 ? 16.162 30.917 -19.961 1.00 42.00 205 PRO A CA 1
ATOM 1520 C C . PRO A 1 205 ? 15.603 31.004 -21.386 1.00 42.00 205 PRO A C 1
ATOM 1522 O O . PRO A 1 205 ? 15.241 32.081 -21.859 1.00 42.00 205 PRO A O 1
ATOM 1525 N N . ALA A 1 206 ? 15.481 29.856 -22.054 1.00 36.56 206 ALA A N 1
ATOM 1526 C CA . ALA A 1 206 ? 14.767 29.729 -23.319 1.00 36.56 206 ALA A CA 1
ATOM 1527 C C . ALA A 1 206 ? 13.406 29.062 -23.082 1.00 36.56 206 ALA A C 1
ATOM 1529 O O . ALA A 1 206 ? 13.316 27.891 -22.719 1.00 36.56 206 ALA A O 1
ATOM 1530 N N . ALA A 1 207 ? 12.339 29.826 -23.300 1.00 40.06 207 ALA A N 1
ATOM 1531 C CA . ALA A 1 207 ? 10.994 29.306 -23.477 1.00 40.06 207 ALA A CA 1
ATOM 1532 C C . ALA A 1 207 ? 10.808 28.860 -24.937 1.00 40.06 207 ALA A C 1
ATOM 1534 O O . ALA A 1 207 ? 11.071 29.655 -25.835 1.00 40.06 207 ALA A O 1
ATOM 1535 N N . ALA A 1 208 ? 10.334 27.627 -25.164 1.00 35.97 208 ALA A N 1
ATOM 1536 C CA . ALA A 1 208 ? 9.165 27.308 -26.003 1.00 35.97 208 ALA A CA 1
ATOM 1537 C C . ALA A 1 208 ? 9.119 25.836 -26.469 1.00 35.97 208 ALA A C 1
ATOM 1539 O O . ALA A 1 208 ? 10.091 25.288 -26.975 1.00 35.97 208 ALA A O 1
ATOM 1540 N N . ALA A 1 209 ? 7.894 25.299 -26.390 1.00 38.81 209 ALA A N 1
ATOM 1541 C CA . ALA A 1 209 ? 7.296 24.201 -27.156 1.00 38.81 209 ALA A CA 1
ATOM 1542 C C . ALA A 1 209 ? 7.783 22.758 -26.898 1.00 38.81 209 ALA A C 1
ATOM 1544 O O . ALA A 1 209 ? 8.548 22.180 -27.665 1.00 38.81 209 ALA A O 1
ATOM 1545 N N . SER A 1 210 ? 7.193 22.119 -25.879 1.00 40.81 210 SER A N 1
ATOM 1546 C CA . SER A 1 210 ? 7.080 20.655 -25.828 1.00 40.81 210 SER A CA 1
ATOM 1547 C C . SER A 1 210 ? 6.075 20.177 -26.875 1.00 40.81 210 SER A C 1
ATOM 1549 O O . SER A 1 210 ? 4.871 20.400 -26.741 1.00 40.81 210 SER A O 1
ATOM 1551 N N . ALA A 1 211 ? 6.566 19.502 -27.911 1.00 40.88 211 ALA A N 1
ATOM 1552 C CA . ALA A 1 211 ? 5.742 18.619 -28.720 1.00 40.88 211 ALA A CA 1
ATOM 1553 C C . ALA A 1 211 ? 5.478 17.341 -27.908 1.00 40.88 211 ALA A C 1
ATOM 1555 O O . ALA A 1 211 ? 6.411 16.651 -27.502 1.00 40.88 211 ALA A O 1
ATOM 1556 N N . ALA A 1 212 ? 4.205 17.050 -27.637 1.00 39.44 212 ALA A N 1
ATOM 1557 C CA . ALA A 1 212 ? 3.796 15.839 -26.943 1.00 39.44 212 ALA A CA 1
ATOM 1558 C C . ALA A 1 212 ? 4.126 14.606 -27.799 1.00 39.44 212 ALA A C 1
ATOM 1560 O O . ALA A 1 212 ? 3.531 14.398 -28.857 1.00 39.44 212 ALA A O 1
ATOM 1561 N N . VAL A 1 213 ? 5.062 13.782 -27.328 1.00 39.97 213 VAL A N 1
ATOM 1562 C CA . VAL A 1 213 ? 5.261 12.422 -27.839 1.00 39.97 213 VAL A CA 1
ATOM 1563 C C . VAL A 1 213 ? 4.191 11.536 -27.188 1.00 39.97 213 VAL A C 1
ATOM 1565 O O . VAL A 1 213 ? 4.098 11.521 -25.959 1.00 39.97 213 VAL A O 1
ATOM 1568 N N . PRO A 1 214 ? 3.346 10.822 -27.951 1.00 39.38 214 PRO A N 1
ATOM 1569 C CA . PRO A 1 214 ? 2.317 9.977 -27.362 1.00 39.38 214 PRO A CA 1
ATOM 1570 C C . PRO A 1 214 ? 2.955 8.760 -26.683 1.00 39.38 214 PRO A C 1
ATOM 1572 O O . PRO A 1 214 ? 3.545 7.906 -27.343 1.00 39.38 214 PRO A O 1
ATOM 1575 N N . VAL A 1 215 ? 2.797 8.663 -25.361 1.00 46.03 215 VAL A N 1
ATOM 1576 C CA . VAL A 1 215 ? 3.040 7.426 -24.609 1.00 46.03 215 VAL A CA 1
ATOM 1577 C C . VAL A 1 215 ? 2.027 6.393 -25.106 1.00 46.03 215 VAL A C 1
ATOM 1579 O O . VAL A 1 215 ? 0.815 6.595 -24.997 1.00 46.03 215 VAL A O 1
ATOM 1582 N N . GLN A 1 216 ? 2.503 5.310 -25.719 1.00 44.47 216 GLN A N 1
ATOM 1583 C CA . GLN A 1 216 ? 1.638 4.236 -26.199 1.00 44.47 216 GLN A CA 1
ATOM 1584 C C . GLN A 1 216 ? 1.158 3.393 -25.015 1.00 44.47 216 GLN A C 1
ATOM 1586 O O . GLN A 1 216 ? 1.826 2.470 -24.563 1.00 44.47 216 GLN A O 1
ATOM 1591 N N . PHE A 1 217 ? -0.037 3.708 -24.521 1.00 45.53 217 PHE A N 1
ATOM 1592 C CA . PHE A 1 217 ? -0.760 2.860 -23.581 1.00 45.53 217 PHE A CA 1
ATOM 1593 C C . PHE A 1 217 ? -1.236 1.597 -24.303 1.00 45.53 217 PHE A C 1
ATOM 1595 O O . PHE A 1 217 ? -2.159 1.643 -25.124 1.00 45.53 217 PHE A O 1
ATOM 1602 N N . VAL A 1 218 ? -0.634 0.450 -23.991 1.00 55.75 218 VAL A N 1
ATOM 1603 C CA . VAL A 1 218 ? -1.137 -0.845 -24.458 1.00 55.75 218 VAL A CA 1
ATOM 1604 C C . VAL A 1 218 ? -2.391 -1.181 -23.650 1.00 55.75 218 VAL A C 1
ATOM 1606 O O . VAL A 1 218 ? -2.333 -1.722 -22.548 1.00 55.75 218 VAL A O 1
ATOM 1609 N N . ARG A 1 219 ? -3.566 -0.835 -24.189 1.00 46.44 219 ARG A N 1
ATOM 1610 C CA . ARG A 1 219 ? -4.851 -1.275 -23.631 1.00 46.44 219 ARG A CA 1
ATOM 1611 C C . ARG A 1 219 ? -5.014 -2.770 -23.887 1.00 46.44 219 ARG A C 1
ATOM 1613 O O . ARG A 1 219 ? -5.457 -3.177 -24.961 1.00 46.44 219 ARG A O 1
ATOM 1620 N N . HIS A 1 220 ? -4.680 -3.597 -22.903 1.00 46.72 220 HIS A N 1
ATOM 1621 C CA . HIS A 1 220 ? -5.011 -5.014 -22.964 1.00 46.72 220 HIS A CA 1
ATOM 1622 C C . HIS A 1 220 ? -6.523 -5.206 -22.802 1.00 46.72 220 HIS A C 1
ATOM 1624 O O . HIS A 1 220 ? -7.133 -4.850 -21.797 1.00 46.72 220 HIS A O 1
ATOM 1630 N N . ARG A 1 221 ? -7.133 -5.766 -23.847 1.00 51.59 221 ARG A N 1
ATOM 1631 C CA . ARG A 1 221 ? -8.516 -6.247 -23.872 1.00 51.59 221 ARG A CA 1
ATOM 1632 C C . ARG A 1 221 ? -8.634 -7.406 -22.865 1.00 51.59 221 ARG A C 1
ATOM 1634 O O . ARG A 1 221 ? -7.753 -8.265 -22.881 1.00 51.59 221 ARG A O 1
ATOM 1641 N N . PRO A 1 222 ? -9.672 -7.478 -22.011 1.00 42.41 222 PRO A N 1
ATOM 1642 C CA . PRO A 1 222 ? -9.786 -8.577 -21.059 1.00 42.41 222 PRO A CA 1
ATOM 1643 C C . PRO A 1 222 ? -9.980 -9.883 -21.835 1.00 42.41 222 PRO A C 1
ATOM 1645 O O . PRO A 1 222 ? -10.976 -10.061 -22.540 1.00 42.41 222 PRO A O 1
ATOM 1648 N N . ALA A 1 223 ? -8.996 -10.777 -21.747 1.00 47.22 223 ALA A N 1
ATOM 1649 C CA . ALA A 1 223 ? -9.126 -12.134 -22.245 1.00 47.22 223 ALA A CA 1
ATOM 1650 C C . ALA A 1 223 ? -10.121 -12.873 -21.343 1.00 47.22 223 ALA A C 1
ATOM 1652 O O . ALA A 1 223 ? -9.950 -12.925 -20.125 1.00 47.22 223 ALA A O 1
ATOM 1653 N N . ALA A 1 224 ? -11.178 -13.420 -21.944 1.00 43.94 224 ALA A N 1
ATOM 1654 C CA . ALA A 1 224 ? -12.085 -14.325 -21.260 1.00 43.94 224 ALA A CA 1
ATOM 1655 C C . ALA A 1 224 ? -11.280 -15.519 -20.725 1.00 43.94 224 ALA A C 1
ATOM 1657 O O . ALA A 1 224 ? -10.584 -16.194 -21.485 1.00 43.94 224 ALA A O 1
ATOM 1658 N N . ALA A 1 225 ? -11.361 -15.749 -19.416 1.00 41.19 225 ALA A N 1
ATOM 1659 C CA . ALA A 1 225 ? -10.722 -16.870 -18.750 1.00 41.19 225 ALA A CA 1
ATOM 1660 C C . ALA A 1 225 ? -11.303 -18.190 -19.283 1.00 41.19 225 ALA A C 1
ATOM 1662 O O . ALA A 1 225 ? -12.412 -18.587 -18.926 1.00 41.19 225 ALA A O 1
ATOM 1663 N N . ALA A 1 226 ? -10.552 -18.870 -20.147 1.00 41.03 226 ALA A N 1
ATOM 1664 C CA . ALA A 1 226 ? -10.768 -20.279 -20.427 1.00 41.03 226 A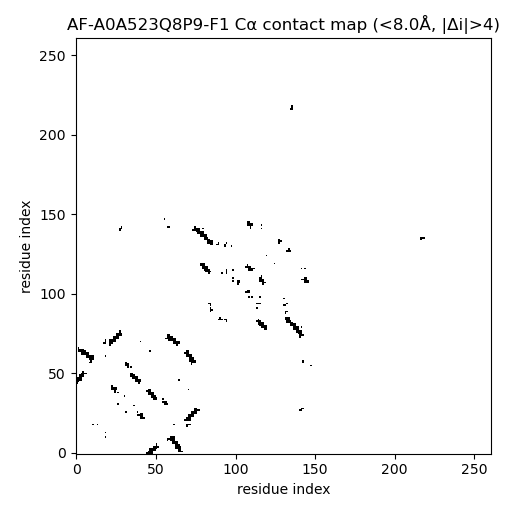LA A CA 1
ATOM 1665 C C . ALA A 1 226 ? -10.174 -21.078 -19.260 1.00 41.03 226 ALA A C 1
ATOM 1667 O O . ALA A 1 226 ? -8.965 -21.070 -19.040 1.00 41.03 226 ALA A O 1
ATOM 1668 N N . ALA A 1 227 ? -11.041 -21.730 -18.488 1.00 46.53 227 ALA A N 1
ATOM 1669 C CA . ALA A 1 227 ? -10.647 -22.634 -17.421 1.00 46.53 227 ALA A CA 1
ATOM 1670 C C . ALA A 1 227 ? -9.948 -23.867 -18.014 1.00 46.53 227 ALA A C 1
ATOM 1672 O O . ALA A 1 227 ? -10.586 -24.709 -18.646 1.00 46.53 227 ALA A O 1
ATOM 1673 N N . THR A 1 228 ? -8.641 -23.985 -17.802 1.00 41.97 228 THR A N 1
ATOM 1674 C CA . THR A 1 228 ? -7.905 -25.236 -17.988 1.00 41.97 228 THR A CA 1
ATOM 1675 C C . THR A 1 228 ? -7.924 -26.026 -16.682 1.00 41.97 228 THR A C 1
ATOM 1677 O O . THR A 1 228 ? -7.565 -25.531 -15.615 1.00 41.97 228 THR A O 1
ATOM 1680 N N . ALA A 1 229 ? -8.415 -27.262 -16.772 1.00 45.31 229 ALA A N 1
ATOM 1681 C CA . ALA A 1 229 ? -8.523 -28.199 -15.664 1.00 45.31 229 ALA A CA 1
ATOM 1682 C C . ALA A 1 229 ? -7.139 -28.629 -15.141 1.00 45.31 229 ALA A C 1
ATOM 1684 O O . ALA A 1 229 ? -6.196 -28.807 -15.913 1.00 45.31 229 ALA A O 1
ATOM 1685 N N . ALA A 1 230 ? -7.045 -28.819 -13.824 1.00 45.28 230 ALA A N 1
ATOM 1686 C CA . ALA A 1 230 ? -5.850 -29.293 -13.133 1.00 45.28 230 ALA A CA 1
ATOM 1687 C C . ALA A 1 230 ? -5.484 -30.742 -13.530 1.00 45.28 230 ALA A C 1
ATOM 1689 O O . ALA A 1 230 ? -6.388 -31.562 -13.720 1.00 45.28 230 ALA A O 1
ATOM 1690 N N . PRO A 1 231 ? -4.188 -31.101 -13.611 1.00 45.69 231 PRO A N 1
ATOM 1691 C CA . PRO A 1 231 ? -3.784 -32.486 -13.815 1.00 45.69 231 PRO A CA 1
ATOM 1692 C C . PRO A 1 231 ? -4.008 -33.314 -12.540 1.00 45.69 231 PRO A C 1
ATOM 1694 O O . PRO A 1 231 ? -3.699 -32.881 -11.429 1.00 45.69 231 PRO A O 1
ATOM 1697 N N . ALA A 1 232 ? -4.554 -34.518 -12.714 1.00 50.97 232 ALA A N 1
ATOM 1698 C CA . ALA A 1 232 ? -4.802 -35.471 -11.638 1.00 50.97 232 ALA A CA 1
ATOM 1699 C C . ALA A 1 232 ? -3.487 -35.991 -11.011 1.00 50.97 232 ALA A C 1
ATOM 1701 O O . ALA A 1 232 ? -2.506 -36.195 -11.733 1.00 50.97 232 ALA A O 1
ATOM 1702 N N . PRO A 1 233 ? -3.450 -36.259 -9.691 1.00 45.06 233 PRO A N 1
ATOM 1703 C CA . PRO A 1 233 ? -2.298 -36.880 -9.048 1.00 45.06 233 PRO A CA 1
ATOM 1704 C C . PRO A 1 233 ? -2.170 -38.348 -9.481 1.00 45.06 233 PRO A C 1
ATOM 1706 O O . PRO A 1 233 ? -3.128 -39.118 -9.426 1.00 45.06 233 PRO A O 1
ATOM 1709 N N . HIS A 1 234 ? -0.973 -38.740 -9.908 1.00 50.16 234 HIS A N 1
ATOM 1710 C CA . HIS A 1 234 ? -0.626 -40.123 -10.219 1.00 50.16 234 HIS A CA 1
ATOM 1711 C C . HIS A 1 234 ? -0.261 -40.866 -8.925 1.00 50.16 234 HIS A C 1
ATOM 1713 O O . HIS A 1 234 ? 0.498 -40.363 -8.099 1.00 50.16 234 HIS A O 1
ATOM 1719 N N . VAL A 1 235 ? -0.820 -42.062 -8.737 1.00 54.25 235 VAL A N 1
ATOM 1720 C CA . VAL A 1 235 ? -0.589 -42.924 -7.569 1.00 54.25 235 VAL A CA 1
ATOM 1721 C C . VAL A 1 235 ? 0.440 -43.985 -7.951 1.00 54.25 235 VAL A C 1
ATOM 1723 O O . VAL A 1 235 ? 0.237 -44.712 -8.922 1.00 54.25 235 VAL A O 1
ATOM 1726 N N . HIS A 1 236 ? 1.533 -44.106 -7.195 1.00 48.16 236 HIS A N 1
ATOM 1727 C CA . HIS A 1 236 ? 2.448 -45.238 -7.342 1.00 48.16 236 HIS A CA 1
ATOM 1728 C C . HIS A 1 236 ? 1.834 -46.483 -6.691 1.00 48.16 236 HIS A C 1
ATOM 1730 O O . HIS A 1 236 ? 1.682 -46.551 -5.472 1.00 48.16 236 HIS A O 1
ATOM 1736 N N . GLY A 1 237 ? 1.450 -47.456 -7.520 1.00 44.47 237 GLY A N 1
ATOM 1737 C CA . GLY A 1 237 ? 1.020 -48.779 -7.070 1.00 44.47 237 GLY A CA 1
ATOM 1738 C C . GLY A 1 237 ? 2.197 -49.619 -6.542 1.00 44.47 237 GLY A C 1
ATOM 1739 O O . GLY A 1 237 ? 3.337 -49.416 -6.968 1.00 44.47 237 GLY A O 1
ATOM 1740 N N . PRO A 1 238 ? 1.947 -50.569 -5.624 1.00 48.62 238 PRO A N 1
ATOM 1741 C CA . PRO A 1 238 ? 2.989 -51.402 -5.038 1.00 48.62 238 PRO A CA 1
ATOM 1742 C C . PRO A 1 238 ? 3.407 -52.480 -6.046 1.00 48.62 238 PRO A C 1
ATOM 1744 O O . PRO A 1 238 ? 2.642 -53.406 -6.309 1.00 48.62 238 PRO A O 1
ATOM 1747 N N . GLY A 1 239 ? 4.604 -52.360 -6.630 1.00 58.09 239 GLY A N 1
ATOM 1748 C CA . GLY A 1 239 ? 5.147 -53.416 -7.498 1.00 58.09 239 GLY A CA 1
ATOM 1749 C C . GLY A 1 239 ? 6.078 -53.011 -8.642 1.00 58.09 239 GLY A C 1
ATOM 1750 O O . GLY A 1 239 ? 6.376 -53.864 -9.470 1.00 58.09 239 GLY A O 1
ATOM 1751 N N . CYS A 1 240 ? 6.567 -51.772 -8.717 1.00 53.28 240 CYS A N 1
ATOM 1752 C CA . CYS A 1 240 ? 7.577 -51.404 -9.715 1.00 53.28 240 CYS A CA 1
ATOM 1753 C C . CYS A 1 240 ? 8.977 -51.425 -9.089 1.00 53.28 240 CYS A C 1
ATOM 1755 O O . CYS A 1 240 ? 9.418 -50.432 -8.517 1.00 53.28 240 CYS A O 1
ATOM 1757 N N . GLY A 1 241 ? 9.658 -52.568 -9.176 1.00 50.75 241 GLY A N 1
ATOM 1758 C CA . GLY A 1 241 ? 11.090 -52.672 -8.908 1.00 50.75 241 GLY A CA 1
ATOM 1759 C C . GLY A 1 241 ? 11.892 -52.372 -10.169 1.00 50.75 241 GLY A C 1
ATOM 1760 O O . GLY A 1 241 ? 11.603 -52.959 -11.202 1.00 50.75 241 GLY A O 1
ATOM 1761 N N . HIS A 1 242 ? 12.890 -51.494 -10.072 1.00 47.47 242 HIS A N 1
ATOM 1762 C CA . HIS A 1 242 ? 14.043 -51.443 -10.973 1.00 47.47 242 HIS A CA 1
ATOM 1763 C C . HIS A 1 242 ? 15.259 -50.985 -10.158 1.00 47.47 242 HIS A C 1
ATOM 1765 O O . HIS A 1 242 ? 15.262 -49.899 -9.580 1.00 47.47 242 HIS A O 1
ATOM 1771 N N . ASP A 1 243 ? 16.251 -51.868 -10.093 1.00 44.56 243 ASP A N 1
ATOM 1772 C CA . ASP A 1 243 ? 17.479 -51.748 -9.317 1.00 44.56 243 ASP A CA 1
ATOM 1773 C C . ASP A 1 243 ? 18.600 -50.993 -10.052 1.00 44.56 243 ASP A C 1
ATOM 1775 O O . ASP A 1 243 ? 18.678 -50.985 -11.279 1.00 44.56 243 ASP A O 1
ATOM 1779 N N . HIS A 1 244 ? 19.469 -50.424 -9.211 1.00 48.53 244 HIS A N 1
ATOM 1780 C CA . HIS A 1 244 ? 20.929 -50.244 -9.262 1.00 48.53 244 HIS A CA 1
ATOM 1781 C C . HIS A 1 244 ? 21.687 -49.740 -10.510 1.00 48.53 244 HIS A C 1
ATOM 1783 O O . HIS A 1 244 ? 21.790 -50.410 -11.531 1.00 48.53 244 HIS A O 1
ATOM 1789 N N . GLY A 1 245 ? 22.487 -48.688 -10.259 1.00 43.44 245 GLY A N 1
ATOM 1790 C CA . GLY A 1 245 ? 23.933 -48.721 -10.527 1.00 43.44 245 GLY A CA 1
ATOM 1791 C C . GLY A 1 245 ? 24.486 -47.610 -11.423 1.00 43.44 245 GLY A C 1
ATOM 1792 O O . GLY A 1 245 ? 24.263 -47.631 -12.624 1.00 43.44 245 GLY A O 1
ATOM 1793 N N . HIS A 1 246 ? 25.255 -46.678 -10.848 1.00 48.22 246 HIS A N 1
ATOM 1794 C CA . HIS A 1 246 ? 26.685 -46.503 -11.156 1.00 48.22 246 HIS A CA 1
ATOM 1795 C C . HIS A 1 246 ? 27.303 -45.388 -10.294 1.00 48.22 246 HIS A C 1
ATOM 1797 O O . HIS A 1 246 ? 26.931 -44.219 -10.379 1.00 48.22 246 HIS A O 1
ATOM 1803 N N . GLU A 1 247 ? 28.264 -45.782 -9.457 1.00 52.00 247 GLU A N 1
ATOM 1804 C CA . GLU A 1 247 ? 29.228 -44.900 -8.803 1.00 52.00 247 GLU A CA 1
ATOM 1805 C C . GLU A 1 247 ? 30.207 -44.322 -9.833 1.00 52.00 247 GLU A C 1
ATOM 1807 O O . GLU A 1 247 ? 30.696 -45.051 -10.694 1.00 52.00 247 GLU A O 1
ATOM 1812 N N . HIS A 1 248 ? 30.587 -43.054 -9.664 1.00 54.41 248 HIS A N 1
ATOM 1813 C CA . HIS A 1 248 ? 31.883 -42.547 -10.113 1.00 54.41 248 HIS A CA 1
ATOM 1814 C C . HIS A 1 248 ? 32.453 -41.611 -9.048 1.00 54.41 248 HIS A C 1
ATOM 1816 O O . HIS A 1 248 ? 32.118 -40.430 -8.976 1.00 54.41 248 HIS A O 1
ATOM 1822 N N . GLY A 1 249 ? 33.314 -42.170 -8.198 1.00 45.88 249 GLY A N 1
ATOM 1823 C CA . GLY A 1 249 ? 34.226 -41.399 -7.368 1.00 45.88 249 GLY A CA 1
ATOM 1824 C C . GLY A 1 249 ? 35.462 -40.998 -8.167 1.00 45.88 249 GLY A C 1
ATOM 1825 O O . GLY A 1 249 ? 36.053 -41.829 -8.850 1.00 45.88 249 GLY A O 1
ATOM 1826 N N . HIS A 1 250 ? 35.887 -39.745 -8.021 1.00 53.59 250 HIS A N 1
ATOM 1827 C CA . HIS A 1 250 ? 37.259 -39.329 -8.297 1.00 53.59 250 HIS A CA 1
ATOM 1828 C C . HIS A 1 250 ? 37.720 -38.397 -7.179 1.00 53.59 250 HIS A C 1
ATOM 1830 O O . HIS A 1 250 ? 37.382 -37.217 -7.141 1.00 53.59 250 HIS A O 1
ATOM 1836 N N . GLY A 1 251 ? 38.477 -38.967 -6.243 1.00 45.09 251 GLY A N 1
ATOM 1837 C CA . GLY A 1 251 ? 39.319 -38.214 -5.330 1.00 45.09 251 GLY A CA 1
ATOM 1838 C C . GLY A 1 251 ? 40.691 -38.007 -5.960 1.00 45.09 251 GLY A C 1
ATOM 1839 O O . GLY A 1 251 ? 41.276 -38.950 -6.482 1.00 45.09 251 GLY A O 1
ATOM 1840 N N . HIS A 1 252 ? 41.215 -36.790 -5.859 1.00 52.84 252 HIS A N 1
ATOM 1841 C CA . HIS A 1 252 ? 42.646 -36.531 -5.970 1.00 52.84 252 HIS A CA 1
ATOM 1842 C C . HIS A 1 252 ? 43.045 -35.594 -4.835 1.00 52.84 252 HIS A C 1
ATOM 1844 O O . HIS A 1 252 ? 42.884 -34.379 -4.912 1.00 52.84 252 HIS A O 1
ATOM 1850 N N . GLY A 1 253 ? 43.531 -36.200 -3.753 1.00 44.56 253 GLY A N 1
ATOM 1851 C CA . GLY A 1 253 ? 44.358 -35.519 -2.775 1.00 44.56 253 GLY A CA 1
ATOM 1852 C C . GLY A 1 253 ? 45.810 -35.594 -3.228 1.00 44.56 253 GLY A C 1
ATOM 1853 O O . GLY A 1 253 ? 46.291 -36.671 -3.566 1.00 44.56 253 GLY A O 1
ATOM 1854 N N . HIS A 1 254 ? 46.505 -34.464 -3.194 1.00 52.66 254 HIS A N 1
ATOM 1855 C CA . HIS A 1 254 ? 47.960 -34.430 -3.137 1.00 52.66 254 HIS A CA 1
ATOM 1856 C C . HIS A 1 254 ? 48.359 -33.404 -2.083 1.00 52.66 254 HIS A C 1
ATOM 1858 O O . HIS A 1 254 ? 48.471 -32.212 -2.354 1.00 52.66 254 HIS A O 1
ATOM 1864 N N . GLY A 1 255 ? 48.523 -33.895 -0.857 1.00 42.69 255 GLY A N 1
ATOM 1865 C CA . GLY A 1 255 ? 49.408 -33.271 0.110 1.00 42.69 255 GLY A CA 1
ATOM 1866 C C . GLY A 1 255 ? 50.826 -33.750 -0.174 1.00 42.69 255 GLY A C 1
ATOM 1867 O O . GLY A 1 255 ? 51.046 -34.948 -0.334 1.00 42.69 255 GLY A O 1
ATOM 1868 N N . HIS A 1 256 ? 51.770 -32.822 -0.227 1.00 52.66 256 HIS A N 1
ATOM 1869 C CA . HIS A 1 256 ? 53.174 -33.122 0.002 1.00 52.66 256 HIS A CA 1
ATOM 1870 C C . HIS A 1 256 ? 53.709 -32.074 0.965 1.00 52.66 256 HIS A C 1
ATOM 1872 O O . HIS A 1 256 ? 53.823 -30.899 0.628 1.00 52.66 256 HIS A O 1
ATOM 1878 N N . ASP A 1 257 ? 53.980 -32.548 2.172 1.00 46.62 257 ASP A N 1
ATOM 1879 C CA . ASP A 1 257 ? 54.748 -31.873 3.200 1.00 46.62 257 ASP A CA 1
ATOM 1880 C C . ASP A 1 257 ? 56.081 -32.628 3.278 1.00 46.62 257 ASP A C 1
ATOM 1882 O O . ASP A 1 257 ? 56.090 -33.859 3.372 1.00 46.62 257 ASP A O 1
ATOM 1886 N N . HIS A 1 258 ? 57.198 -31.914 3.187 1.00 57.12 258 HIS A N 1
ATOM 1887 C CA . HIS A 1 258 ? 58.523 -32.448 3.484 1.00 57.12 258 HIS A CA 1
ATOM 1888 C C . HIS A 1 258 ? 59.299 -31.387 4.262 1.00 57.12 258 HIS A C 1
ATOM 1890 O O . HIS A 1 258 ? 59.602 -30.311 3.750 1.00 57.12 258 HIS A O 1
ATOM 1896 N N . GLN A 1 259 ? 59.587 -31.720 5.519 1.00 52.66 259 GLN A N 1
ATOM 1897 C CA . GLN A 1 259 ? 60.443 -30.971 6.430 1.00 52.66 259 GLN A CA 1
ATOM 1898 C C . GLN A 1 259 ? 61.928 -31.362 6.282 1.00 52.66 259 GLN A C 1
ATOM 1900 O O . GLN A 1 259 ? 62.237 -32.465 5.832 1.00 52.66 259 GLN A O 1
ATOM 1905 N N . HIS A 1 260 ? 62.769 -30.486 6.849 1.00 40.50 260 HIS A N 1
ATOM 1906 C CA . HIS A 1 260 ? 64.114 -30.685 7.419 1.00 40.50 260 HIS A CA 1
ATOM 1907 C C . HIS A 1 260 ? 65.333 -30.787 6.483 1.00 40.50 260 HIS A C 1
ATOM 1909 O O . HIS A 1 260 ? 65.562 -31.812 5.853 1.00 40.50 260 HIS A O 1
ATOM 1915 N N . GLU A 1 261 ? 66.186 -29.754 6.539 1.00 42.69 261 GLU A N 1
ATOM 1916 C CA . GLU A 1 261 ? 67.434 -29.748 7.337 1.00 42.69 261 GLU A CA 1
ATOM 1917 C C . GLU A 1 261 ? 67.635 -28.374 7.996 1.00 42.69 261 GLU A C 1
ATOM 1919 O O . GLU A 1 261 ? 67.282 -27.358 7.353 1.00 42.69 261 GLU A O 1
#

pLDDT: mean 72.75, std 23.25, range [35.97, 97.56]

Foldseek 3Di:
DWEWEDKDALCPPDDVVLLVPAFEWADAQVPQQDPQDWTATPVRDIYGYHYPPLHGDFQNMWIAIPVRGIYGYHQHWDKKKKKAAAPPPGDPVLQVVVVVVCVVVVFFWADDDRTIIGHDDPVVLVVSVVSRIDIAIDTDGDGGPDDSPPPDPPPPPPPPPDDDPDDDDDDDDDDDDDDDDDDDPDDDDPDDDDDDDDDDDDDDDDDDDDDDDDDDHPPDDDDDDDDDDDDDDDDDDPDDDDDDDDDDDDDDDDDDDDDDD

Secondary structure (DSSP, 8-state):
-EEEEEEEGGGTTS-HHHHHHSPEEEE-HHHHHS-SEEEE-TTS-EEEE-PPTT----TT-EEEETTS-EEEEEE-EEEEEEEEE-TTT--HHHHHHHHHHHHHTT---EEETTEEEE---HHHHHHHHTTTEEEEEEEEE----PPP--S-------------TT--------------------PPPTT---------------------PPP------------PPPPPPPP--TT----------------------

Solvent-accessible surface area (backbone atoms only — not comparable to full-atom values): 17547 Å² total; per-residue (Å²): 127,47,48,27,59,42,80,32,70,66,34,68,94,56,60,68,68,58,61,74,69,30,40,45,28,63,36,44,63,67,61,30,65,48,77,68,39,77,50,56,31,75,83,73,49,50,33,37,41,49,62,63,90,91,64,70,63,52,67,52,20,25,36,37,30,77,88,72,48,56,33,27,33,34,43,23,72,39,75,28,30,40,37,27,47,25,92,88,82,34,45,78,65,46,45,54,53,47,54,53,53,39,48,76,71,68,46,69,42,21,83,50,96,82,34,35,39,32,69,79,45,84,76,52,58,63,56,41,55,77,61,41,36,39,71,38,86,43,76,43,55,62,67,51,73,67,74,77,80,69,85,77,82,77,83,74,83,72,85,72,84,76,82,72,94,78,84,85,76,91,76,86,83,80,90,79,86,77,84,84,80,78,89,72,86,78,82,83,67,98,80,81,89,80,85,86,84,79,87,80,84,83,83,79,91,83,88,83,81,86,77,84,75,82,80,84,75,72,80,78,74,86,74,80,84,76,86,76,80,80,85,79,87,85,78,88,70,95,80,83,84,84,84,87,89,84,90,82,87,83,87,84,86,83,87,84,87,85,84,88,135

Radius of gyration: 33.25 Å; Cα contacts (8 Å, |Δi|>4): 303; chains: 1; bounding box: 89×94×57 Å

Mean predicted aligned error: 19.14 Å